Protein AF-A0A965CW74-F1 (afdb_monomer)

Radius of gyration: 29.32 Å; Cα contacts (8 Å, |Δi|>4): 273; chains: 1; bounding box: 70×77×81 Å

Solvent-accessible surface area (backbone atoms only — not comparable to full-atom values): 18902 Å² total; per-residue (Å²): 90,82,82,63,86,78,78,92,71,96,68,88,84,81,85,84,87,80,86,84,79,62,97,82,63,79,90,86,76,87,54,81,41,66,58,55,27,71,69,38,23,60,59,49,46,52,50,36,54,50,33,23,52,75,67,70,50,54,70,73,50,69,28,48,32,72,90,34,41,20,52,27,27,37,29,36,18,23,63,78,55,93,72,40,50,62,51,42,40,56,34,38,57,70,36,83,58,39,36,39,39,38,31,32,35,69,89,50,50,57,85,41,64,69,47,48,50,47,32,40,71,74,36,40,49,72,89,79,31,41,50,76,44,71,72,36,81,44,55,84,81,46,84,90,48,77,93,66,64,90,92,60,84,44,54,33,65,31,38,32,35,32,22,30,80,52,87,96,58,66,69,76,82,69,61,72,92,73,66,88,61,60,90,73,63,52,67,66,48,51,77,70,63,55,73,74,79,78,72,78,92,70,86,77,59,63,68,58,52,52,54,51,50,53,52,51,49,60,59,62,72,40,80,82,65,54,69,69,54,52,52,53,51,52,52,56,49,56,69,73,72,58,83,76,80,78,76,80,77,82,83,80,92,78,92,82,88,88,83,85,86,83,87,83,84,91,82,89,81,82,91,82,84,90,80,82,88,85,84,90,81,88,81,87,83,82,84,82,81,85,84,136

Secondary structure (DSSP, 8-state):
--SSPPPP--------------TT-------TTHHHHHHHHHHHHHHHHHHHHHTT--EEEEEE-TTTTTTSEEEEEE-PPTTHHHHHHHHHHTSTT--EEEEEETTS-TT-HHHHHHHHHHH--TTTTEEEEEEEE--TT-TTS--PPTTPPPEEEEEEEEESPPTT--GGGGPPP--TTTTT--HHHHHTT-PPPPPSS----HHHHHHHHHHHHHHHSS----HHHHHHHHHHHHHHH-PPPPP---------PPPPPPP--------------------PPPPPP---

Nearest PDB structures (foldseek):
  6h6v-assembly1_C  TM=9.244E-01  e=1.176E-18  Pelotomaculum thermopropionicum SI
  7p9q-assembly1_A  TM=8.512E-01  e=3.927E-14  Glutamicibacter nicotianae
  7p9q-assembly1_E  TM=8.065E-01  e=7.468E-14  Glutamicibacter nicotianae
  7pda-assembly1_A  TM=7.193E-01  e=3.666E-09  Mycolicibacterium fortuitum
  4zad-assembly1_A  TM=5.449E-01  e=3.800E-06  Candida dubliniensis

Sequence (292 aa):
FTRLMGGLHWNPQVRINAVTMRRDAVYYALHMPWENTWLAAPTRYNAIRRALKTAGVQVKDINVTLGGCAFWHAVISIKKQSGEGKNALLAALSVMDLKHVVVVDDDIDVWNAMDVEWAIATRVQGDRDVFVIPGARAKPLDPSLAVMPPGVVPTGAKVGIDATIGEGIPKERFERIAYAYADRAKIADYVGGKADPAPAAGGNDEKLIAAVAAKIVALIEKTPLYYQDVAAHCARRHQQVLPWPERRDVVGAGQHQPVGALAFDRRSAGRIGLRQIDAAQHHRRPGPAGPR

Mean predicted aligned error: 15.63 Å

Structure (mmCIF, N/CA/C/O backbone):
data_AF-A0A965CW74-F1
#
_entry.id   AF-A0A965CW74-F1
#
loop_
_atom_site.group_PDB
_atom_site.id
_atom_site.type_symbol
_atom_site.label_atom_id
_atom_site.label_alt_id
_atom_site.label_comp_id
_atom_site.label_asym_id
_atom_site.label_entity_id
_atom_site.label_seq_id
_atom_site.pdbx_PDB_ins_code
_atom_site.Cartn_x
_atom_site.Cartn_y
_atom_site.Cartn_z
_atom_site.occupancy
_atom_site.B_iso_or_equiv
_atom_site.auth_seq_id
_atom_site.auth_comp_id
_atom_site.auth_asym_id
_atom_site.auth_atom_id
_atom_site.pdbx_PDB_model_num
ATOM 1 N N . PHE A 1 1 ? 2.240 -7.074 -15.893 1.00 86.62 1 PHE A N 1
ATOM 2 C CA . PHE A 1 1 ? 1.700 -6.976 -14.518 1.00 86.62 1 PHE A CA 1
ATOM 3 C C . PHE A 1 1 ? 0.461 -6.084 -14.429 1.00 86.62 1 PHE A C 1
ATOM 5 O O . PHE A 1 1 ? -0.444 -6.429 -13.689 1.00 86.62 1 PHE A O 1
ATOM 12 N N . THR A 1 2 ? 0.355 -4.999 -15.207 1.00 88.69 2 THR A N 1
ATOM 13 C CA . THR A 1 2 ? -0.778 -4.044 -15.174 1.00 88.69 2 THR A CA 1
ATOM 14 C C . THR A 1 2 ? -2.126 -4.596 -15.650 1.00 88.69 2 THR A C 1
ATOM 16 O O . THR A 1 2 ? -3.095 -3.852 -15.715 1.00 88.69 2 THR A O 1
ATOM 19 N N . ARG A 1 3 ? -2.200 -5.890 -15.997 1.00 88.94 3 ARG A N 1
ATOM 20 C CA . ARG A 1 3 ? -3.360 -6.551 -16.628 1.00 88.94 3 ARG A CA 1
ATOM 21 C C . ARG A 1 3 ? -3.731 -5.984 -18.006 1.00 88.94 3 ARG A C 1
ATOM 23 O O . ARG A 1 3 ? -4.783 -6.312 -18.538 1.00 88.94 3 ARG A O 1
ATOM 30 N N . LEU A 1 4 ? -2.847 -5.175 -18.583 1.00 89.31 4 LEU A N 1
ATOM 31 C CA . LEU A 1 4 ? -2.970 -4.602 -19.916 1.00 89.31 4 LEU A CA 1
ATOM 32 C C . LEU A 1 4 ? -1.881 -5.170 -20.823 1.00 89.31 4 LEU A C 1
ATOM 34 O O . LEU A 1 4 ? -0.800 -5.547 -20.358 1.00 89.31 4 LEU A O 1
ATOM 38 N N . MET A 1 5 ? -2.171 -5.207 -22.119 1.00 89.31 5 MET A N 1
ATOM 39 C CA . MET A 1 5 ? -1.186 -5.569 -23.130 1.00 89.31 5 MET A CA 1
ATOM 40 C C . MET A 1 5 ? -0.201 -4.417 -23.324 1.00 89.31 5 MET A C 1
ATOM 42 O O . MET A 1 5 ? -0.602 -3.262 -23.451 1.00 89.31 5 MET A O 1
ATOM 46 N N . GLY A 1 6 ? 1.093 -4.739 -23.326 1.00 83.62 6 GLY A N 1
ATOM 47 C CA . GLY A 1 6 ? 2.135 -3.780 -23.684 1.00 83.62 6 GLY A CA 1
ATOM 48 C C . GLY A 1 6 ? 2.080 -3.442 -25.173 1.00 83.62 6 GLY A C 1
ATOM 49 O O . GLY A 1 6 ? 1.658 -4.265 -25.985 1.00 83.62 6 GLY A O 1
ATOM 50 N N . GLY A 1 7 ? 2.515 -2.232 -25.523 1.00 81.19 7 GLY A N 1
ATOM 51 C CA . GLY A 1 7 ? 2.688 -1.840 -26.918 1.00 81.19 7 GLY A CA 1
ATOM 52 C C . GLY A 1 7 ? 3.822 -2.611 -27.598 1.00 81.19 7 GLY A C 1
ATOM 53 O O . GLY A 1 7 ? 4.626 -3.286 -26.952 1.00 81.19 7 GLY A O 1
ATOM 54 N N . LEU A 1 8 ? 3.901 -2.495 -28.924 1.00 82.69 8 LEU A N 1
ATOM 55 C CA . LEU A 1 8 ? 5.050 -2.999 -29.667 1.00 82.69 8 LEU A CA 1
ATOM 56 C C . LEU A 1 8 ? 6.260 -2.098 -29.392 1.00 82.69 8 LEU A C 1
ATOM 58 O O . LEU A 1 8 ? 6.173 -0.875 -29.492 1.00 82.69 8 LEU A O 1
ATOM 62 N N . HIS A 1 9 ? 7.393 -2.711 -29.070 1.00 80.19 9 HIS A N 1
ATOM 63 C CA . HIS A 1 9 ? 8.644 -2.008 -28.815 1.00 80.19 9 HIS A CA 1
ATOM 64 C C . HIS A 1 9 ? 9.748 -2.549 -29.719 1.00 80.19 9 HIS A C 1
ATOM 66 O O . HIS A 1 9 ? 9.785 -3.744 -30.027 1.00 80.19 9 HIS A O 1
ATOM 72 N N . TRP A 1 10 ? 10.679 -1.674 -30.097 1.00 86.94 10 TRP A N 1
ATOM 73 C CA . TRP A 1 10 ? 11.958 -2.097 -30.652 1.00 86.94 10 TRP A CA 1
ATOM 74 C C . TRP A 1 10 ? 12.756 -2.787 -29.548 1.00 86.94 10 TRP A C 1
ATOM 76 O O . TRP A 1 10 ? 13.187 -2.144 -28.593 1.00 86.94 10 TRP A O 1
ATOM 86 N N . ASN A 1 11 ? 12.903 -4.104 -29.664 1.00 89.12 11 ASN A N 1
ATOM 87 C CA . ASN A 1 11 ? 13.646 -4.924 -28.715 1.00 89.12 11 ASN A CA 1
ATOM 88 C C . ASN A 1 11 ? 14.940 -5.437 -29.361 1.00 89.12 11 ASN A C 1
ATOM 90 O O . ASN A 1 11 ? 14.958 -5.687 -30.570 1.00 89.12 11 ASN A O 1
ATOM 94 N N . PRO A 1 12 ? 16.014 -5.635 -28.578 1.00 94.00 12 PRO A N 1
ATOM 95 C CA . PRO A 1 12 ? 17.213 -6.308 -29.059 1.00 94.00 12 PRO A CA 1
ATOM 96 C C . PRO A 1 12 ? 16.891 -7.706 -29.599 1.00 94.00 12 PRO A C 1
ATOM 98 O O . PRO A 1 12 ? 16.073 -8.430 -29.027 1.00 94.00 12 PRO A O 1
ATOM 101 N N . GLN A 1 13 ? 17.561 -8.103 -30.679 1.00 95.38 13 GLN A N 1
ATOM 102 C CA . GLN A 1 13 ? 17.475 -9.466 -31.198 1.00 95.38 13 GLN A CA 1
ATOM 103 C C . GLN A 1 13 ? 18.514 -10.345 -30.506 1.00 95.38 13 GLN A C 1
ATOM 105 O O . GLN A 1 13 ? 19.696 -10.004 -30.458 1.00 95.38 13 GLN A O 1
ATOM 110 N N . VAL A 1 14 ? 18.078 -11.491 -29.988 1.00 96.38 14 VAL A N 1
ATOM 111 C CA . VAL A 1 14 ? 18.963 -12.478 -29.364 1.00 96.38 14 VAL A CA 1
ATOM 112 C C . VAL A 1 14 ? 19.127 -13.657 -30.317 1.00 96.38 14 VAL A C 1
ATOM 114 O O . VAL A 1 14 ? 18.167 -14.376 -30.590 1.00 96.38 14 VAL A O 1
ATOM 117 N N . ARG A 1 15 ? 20.349 -13.867 -30.822 1.00 97.44 15 ARG A N 1
ATOM 118 C CA . ARG A 1 15 ? 20.701 -15.059 -31.605 1.00 97.44 15 ARG A CA 1
ATOM 119 C C . ARG A 1 15 ? 21.111 -16.186 -30.658 1.00 97.44 15 ARG A C 1
ATOM 121 O O . ARG A 1 15 ? 22.108 -16.070 -29.951 1.00 97.44 15 ARG A O 1
ATOM 128 N N . ILE A 1 16 ? 20.346 -17.274 -30.654 1.00 97.00 16 ILE A N 1
ATOM 129 C CA . ILE A 1 16 ? 20.623 -18.454 -29.827 1.00 97.00 16 ILE A CA 1
ATOM 130 C C . ILE A 1 16 ? 21.629 -19.345 -30.564 1.00 97.00 16 ILE A C 1
ATOM 132 O O . ILE A 1 16 ? 21.346 -19.804 -31.667 1.00 97.00 16 ILE A O 1
ATOM 136 N N . ASN A 1 17 ? 22.794 -19.590 -29.958 1.00 98.25 17 ASN A N 1
ATOM 137 C CA . ASN A 1 17 ? 23.842 -20.433 -30.553 1.00 98.25 17 ASN A CA 1
ATOM 138 C C . ASN A 1 17 ? 23.763 -21.898 -30.095 1.00 98.25 17 ASN A C 1
ATOM 140 O O . ASN A 1 17 ? 24.067 -22.796 -30.872 1.00 98.25 17 ASN A O 1
ATOM 144 N N . ALA A 1 18 ? 23.362 -22.145 -28.845 1.00 98.12 18 ALA A N 1
ATOM 145 C CA . ALA A 1 18 ? 23.202 -23.482 -28.278 1.00 98.12 18 ALA A CA 1
ATOM 146 C C . ALA A 1 18 ? 22.187 -23.458 -27.123 1.00 98.12 18 ALA A C 1
ATOM 148 O O . ALA A 1 18 ? 22.020 -22.431 -26.466 1.00 98.12 18 ALA A O 1
ATOM 149 N N . VAL A 1 19 ? 21.537 -24.596 -26.863 1.00 97.12 19 VAL A N 1
ATOM 150 C CA . VAL A 1 19 ? 20.645 -24.820 -25.713 1.00 97.12 19 VAL A CA 1
ATOM 151 C C . VAL A 1 19 ? 21.101 -26.095 -25.008 1.00 97.12 19 VAL A C 1
ATOM 153 O O . VAL A 1 19 ? 21.218 -27.139 -25.645 1.00 97.12 19 VAL A O 1
ATOM 156 N N . THR A 1 20 ? 21.363 -26.020 -23.704 1.00 97.69 20 THR A N 1
ATOM 157 C CA . THR A 1 20 ? 21.737 -27.174 -22.874 1.00 97.69 20 THR A CA 1
ATOM 158 C C . THR A 1 20 ? 20.655 -27.432 -21.830 1.00 97.69 20 THR A C 1
ATOM 160 O O . THR A 1 20 ? 20.051 -26.499 -21.302 1.00 97.69 20 THR A O 1
ATOM 163 N N . MET A 1 21 ? 20.367 -28.703 -21.548 1.00 98.00 21 MET A N 1
ATOM 164 C CA . MET A 1 21 ? 19.328 -29.091 -20.593 1.00 98.00 21 MET A CA 1
ATOM 165 C C . MET A 1 21 ? 19.642 -30.439 -19.936 1.00 98.00 21 MET A C 1
ATOM 167 O O . MET A 1 21 ? 20.422 -31.235 -20.461 1.00 98.00 21 MET A O 1
ATOM 171 N N . ARG A 1 22 ? 19.018 -30.698 -18.782 1.00 98.06 22 ARG A N 1
ATOM 172 C CA . ARG A 1 22 ? 19.003 -32.030 -18.159 1.00 98.06 22 ARG A CA 1
ATOM 173 C C . ARG A 1 22 ? 18.217 -33.022 -19.025 1.00 98.06 22 ARG A C 1
ATOM 175 O O . ARG A 1 22 ? 17.370 -32.611 -19.811 1.00 98.06 22 ARG A O 1
ATOM 182 N N . ARG A 1 23 ? 18.448 -34.329 -18.838 1.00 96.75 23 ARG A N 1
ATOM 183 C CA . ARG A 1 23 ? 17.673 -35.383 -19.529 1.00 96.75 23 ARG A CA 1
ATOM 184 C C . ARG A 1 23 ? 16.177 -35.336 -19.182 1.00 96.75 23 ARG A C 1
ATOM 186 O O . ARG A 1 23 ? 15.354 -35.640 -20.031 1.00 96.75 23 ARG A O 1
ATOM 193 N N . ASP A 1 24 ? 15.850 -34.936 -17.956 1.00 96.88 24 ASP A N 1
ATOM 194 C CA . ASP A 1 24 ? 14.507 -34.834 -17.373 1.00 96.88 24 ASP A CA 1
ATOM 195 C C . ASP A 1 24 ? 14.093 -33.368 -17.134 1.00 96.88 24 ASP A C 1
ATOM 197 O O . ASP A 1 24 ? 13.574 -33.011 -16.077 1.00 96.88 24 ASP A O 1
ATOM 201 N N . ALA A 1 25 ? 14.400 -32.477 -18.081 1.00 97.06 25 ALA A N 1
ATOM 202 C CA . ALA A 1 25 ? 14.198 -31.044 -17.892 1.00 97.06 25 ALA A CA 1
ATOM 203 C C . ALA A 1 25 ? 12.716 -30.658 -17.723 1.00 97.06 25 ALA A C 1
ATOM 205 O O . ALA A 1 25 ? 11.857 -31.057 -18.507 1.00 97.06 25 ALA A O 1
ATOM 206 N N . VAL A 1 26 ? 12.443 -29.800 -16.735 1.00 97.19 26 VAL A N 1
ATOM 207 C CA . VAL A 1 26 ? 11.140 -29.151 -16.532 1.00 97.19 26 VAL A CA 1
ATOM 208 C C . VAL A 1 26 ? 11.216 -27.726 -17.065 1.00 97.19 26 VAL A C 1
ATOM 210 O O . VAL A 1 26 ? 12.069 -26.942 -16.647 1.00 97.19 26 VAL A O 1
ATOM 213 N N . TYR A 1 27 ? 10.317 -27.382 -17.984 1.00 95.62 27 TYR A N 1
ATOM 214 C CA . TYR A 1 27 ? 10.195 -26.021 -18.491 1.00 95.62 27 TYR A CA 1
ATOM 215 C C . TYR A 1 27 ? 9.320 -25.189 -17.552 1.00 95.62 27 TYR A C 1
ATOM 217 O O . TYR A 1 27 ? 8.125 -25.445 -17.411 1.00 95.62 27 TYR A O 1
ATOM 225 N N . TYR A 1 28 ? 9.922 -24.188 -16.917 1.00 93.50 28 TYR A N 1
ATOM 226 C CA . TYR A 1 28 ? 9.210 -23.208 -16.107 1.00 93.50 28 TYR A CA 1
ATOM 227 C C . TYR A 1 28 ? 8.960 -21.944 -16.930 1.00 93.50 28 TYR A C 1
ATOM 229 O O . TYR A 1 28 ? 9.897 -21.309 -17.416 1.00 93.50 28 TYR A O 1
ATOM 237 N N . ALA A 1 29 ? 7.691 -21.568 -17.051 1.00 91.19 29 ALA A N 1
ATOM 238 C CA . ALA A 1 29 ? 7.277 -20.290 -17.603 1.00 91.19 29 ALA A CA 1
ATOM 239 C C . ALA A 1 29 ? 6.394 -19.579 -16.588 1.00 91.19 29 ALA A C 1
ATOM 241 O O . ALA A 1 29 ? 5.372 -20.112 -16.161 1.00 91.19 29 ALA A O 1
ATOM 242 N N . LEU A 1 30 ? 6.792 -18.360 -16.238 1.00 90.75 30 LEU A N 1
ATOM 243 C CA . LEU A 1 30 ? 6.047 -17.537 -15.304 1.00 90.75 30 LEU A CA 1
ATOM 244 C C . LEU A 1 30 ? 4.737 -17.059 -15.945 1.00 90.75 30 LEU A C 1
ATOM 246 O O . LEU A 1 30 ? 4.755 -16.437 -17.014 1.00 90.75 30 LEU A O 1
ATOM 250 N N . HIS A 1 31 ? 3.605 -17.289 -15.278 1.00 87.69 31 HIS A N 1
ATOM 251 C CA . HIS A 1 31 ? 2.304 -16.864 -15.785 1.00 87.69 31 HIS A CA 1
ATOM 252 C C . HIS A 1 31 ? 1.964 -15.427 -15.365 1.00 87.69 31 HIS A C 1
ATOM 254 O O . HIS A 1 31 ? 1.767 -15.091 -14.192 1.00 87.69 31 HIS A O 1
ATOM 260 N N . MET A 1 32 ? 1.861 -14.549 -16.362 1.00 86.06 32 MET A N 1
ATOM 261 C CA . MET A 1 32 ? 1.405 -13.174 -16.174 1.00 86.06 32 MET A CA 1
ATOM 262 C C . MET A 1 32 ? -0.125 -13.118 -16.054 1.00 86.06 32 MET A C 1
ATOM 264 O O . MET A 1 32 ? -0.811 -13.871 -16.735 1.00 86.06 32 MET A O 1
ATOM 268 N N . PRO A 1 33 ? -0.691 -12.174 -15.281 1.00 78.81 33 PRO A N 1
ATOM 269 C CA . PRO A 1 33 ? -0.009 -11.125 -14.517 1.00 78.81 33 PRO A CA 1
ATOM 270 C C . PRO A 1 33 ? 0.339 -11.499 -13.065 1.00 78.81 33 PRO A C 1
ATOM 272 O O . PRO A 1 33 ? 1.093 -10.755 -12.445 1.00 78.81 33 PRO A O 1
ATOM 275 N N . TRP A 1 34 ? -0.213 -12.592 -12.530 1.00 78.94 34 TRP A N 1
ATOM 276 C CA . TRP A 1 34 ? -0.313 -12.840 -11.084 1.00 78.94 34 TRP A CA 1
ATOM 277 C C . TRP A 1 34 ? 0.970 -13.359 -10.439 1.00 78.94 34 TRP A C 1
ATOM 279 O O . TRP A 1 34 ? 1.321 -12.936 -9.343 1.00 78.94 34 TRP A O 1
ATOM 289 N N . GLU A 1 35 ? 1.699 -14.252 -11.108 1.00 87.44 35 GLU A N 1
ATOM 290 C CA . GLU A 1 35 ? 2.893 -14.861 -10.515 1.00 87.44 35 GLU A CA 1
ATOM 291 C C . GLU A 1 35 ? 4.028 -13.837 -10.345 1.00 87.44 35 GLU A C 1
ATOM 293 O O . GLU A 1 35 ? 4.759 -13.840 -9.357 1.00 87.44 35 GLU A O 1
ATOM 298 N N . ASN A 1 36 ? 4.102 -12.861 -11.256 1.00 87.12 36 ASN A N 1
ATOM 299 C CA . ASN A 1 36 ? 5.050 -11.751 -11.176 1.00 87.12 36 ASN A CA 1
ATOM 300 C C . ASN A 1 36 ? 4.852 -10.886 -9.922 1.00 87.12 36 ASN A C 1
ATOM 302 O O . ASN A 1 36 ? 5.822 -10.350 -9.386 1.00 87.12 36 ASN A O 1
ATOM 306 N N . THR A 1 37 ? 3.611 -10.751 -9.456 1.00 84.12 37 THR A N 1
ATOM 307 C CA . THR A 1 37 ? 3.250 -9.926 -8.301 1.00 84.12 37 THR A CA 1
ATOM 308 C C . THR A 1 37 ? 3.971 -10.397 -7.034 1.00 84.12 37 THR A C 1
ATOM 310 O O . THR A 1 37 ? 4.493 -9.571 -6.285 1.00 84.12 37 THR A O 1
ATOM 313 N N . TRP A 1 38 ? 4.108 -11.715 -6.855 1.00 82.69 38 TRP A N 1
ATOM 314 C CA . TRP A 1 38 ? 4.801 -12.325 -5.715 1.00 82.69 38 TRP A CA 1
ATOM 315 C C . TRP A 1 38 ? 6.314 -12.099 -5.726 1.00 82.69 38 TRP A C 1
ATOM 317 O O . TRP A 1 38 ? 6.927 -11.991 -4.669 1.00 82.69 38 TRP A O 1
ATOM 327 N N . LEU A 1 39 ? 6.917 -11.961 -6.909 1.00 87.69 39 LEU A N 1
ATOM 328 C CA . LEU A 1 39 ? 8.335 -11.616 -7.047 1.00 87.69 39 LEU A CA 1
ATOM 329 C C . LEU A 1 39 ? 8.579 -10.110 -6.867 1.00 87.69 39 LEU A C 1
ATOM 331 O O . LEU A 1 39 ? 9.637 -9.688 -6.400 1.00 87.69 39 LEU A O 1
ATOM 335 N N . ALA A 1 40 ? 7.597 -9.284 -7.231 1.00 87.62 40 ALA A N 1
ATOM 336 C CA . ALA A 1 40 ? 7.704 -7.833 -7.184 1.00 87.62 40 ALA A CA 1
ATOM 337 C C . ALA A 1 40 ? 7.468 -7.248 -5.782 1.00 87.62 40 ALA A C 1
ATOM 339 O O . ALA A 1 40 ? 8.197 -6.334 -5.384 1.00 87.62 40 ALA A O 1
ATOM 340 N N . ALA A 1 41 ? 6.486 -7.757 -5.028 1.00 90.81 41 ALA A N 1
ATOM 341 C CA . ALA A 1 41 ? 6.094 -7.193 -3.733 1.00 90.81 41 ALA A CA 1
ATOM 342 C C . ALA A 1 41 ? 7.244 -7.140 -2.701 1.00 90.81 41 ALA A C 1
ATOM 344 O O . ALA A 1 41 ? 7.470 -6.061 -2.144 1.00 90.81 41 ALA A O 1
ATOM 345 N N . PRO A 1 42 ? 8.045 -8.209 -2.483 1.00 92.88 42 PRO A N 1
ATOM 346 C CA . PRO A 1 42 ? 9.086 -8.212 -1.449 1.00 92.88 42 PRO A CA 1
ATOM 347 C C . PRO A 1 42 ? 10.197 -7.186 -1.701 1.00 92.88 42 PRO A C 1
ATOM 349 O O . PRO A 1 42 ? 10.730 -6.585 -0.767 1.00 92.88 42 PRO A O 1
ATOM 352 N N . THR A 1 43 ? 10.536 -6.943 -2.972 1.00 92.81 43 THR A N 1
ATOM 353 C CA . THR A 1 43 ? 11.557 -5.944 -3.331 1.00 92.81 43 THR A CA 1
ATOM 354 C C . THR A 1 43 ? 11.119 -4.529 -2.948 1.00 92.81 43 THR A C 1
ATOM 356 O O . THR A 1 43 ? 11.904 -3.771 -2.377 1.00 92.81 43 THR A O 1
ATOM 359 N N . ARG A 1 44 ? 9.843 -4.193 -3.176 1.00 93.62 44 ARG A N 1
ATOM 360 C CA . ARG A 1 44 ? 9.261 -2.898 -2.797 1.00 93.62 44 ARG A CA 1
ATOM 361 C C . ARG A 1 44 ? 9.044 -2.782 -1.305 1.00 93.62 44 ARG A C 1
ATOM 363 O O . ARG A 1 44 ? 9.403 -1.754 -0.745 1.00 93.62 44 ARG A O 1
ATOM 370 N N . TYR A 1 45 ? 8.543 -3.837 -0.668 1.00 95.31 45 TYR A N 1
ATOM 371 C CA . TYR A 1 45 ? 8.425 -3.911 0.784 1.00 95.31 45 TYR A CA 1
ATOM 372 C C . TYR A 1 45 ? 9.748 -3.520 1.455 1.00 95.31 45 TYR A C 1
ATOM 374 O O . TYR A 1 45 ? 9.792 -2.610 2.280 1.00 95.31 45 TYR A O 1
ATOM 382 N N . ASN A 1 46 ? 10.855 -4.138 1.031 1.00 95.62 46 ASN A N 1
ATOM 383 C CA . ASN A 1 46 ? 12.175 -3.850 1.587 1.00 95.62 46 ASN A CA 1
ATOM 384 C C . ASN A 1 46 ? 12.659 -2.426 1.285 1.00 95.62 46 ASN A C 1
ATOM 386 O O . ASN A 1 46 ? 13.242 -1.784 2.160 1.00 95.62 46 ASN A O 1
ATOM 390 N N . ALA A 1 47 ? 12.409 -1.910 0.079 1.00 96.44 47 ALA A N 1
ATOM 391 C CA . ALA A 1 47 ? 12.779 -0.543 -0.278 1.00 96.44 47 ALA A CA 1
ATOM 392 C C . ALA A 1 47 ? 12.017 0.501 0.560 1.00 96.44 47 ALA A C 1
ATOM 394 O O . ALA A 1 47 ? 12.635 1.416 1.104 1.00 96.44 47 ALA A O 1
ATOM 395 N N . ILE A 1 48 ? 10.703 0.322 0.728 1.00 97.12 48 ILE A N 1
ATOM 396 C CA . ILE A 1 48 ? 9.847 1.171 1.571 1.00 97.12 48 ILE A CA 1
ATOM 397 C C . ILE A 1 48 ? 10.307 1.091 3.024 1.00 97.12 48 ILE A C 1
ATOM 399 O O . ILE A 1 48 ? 10.558 2.116 3.651 1.00 97.12 48 ILE A O 1
ATOM 403 N N . ARG A 1 49 ? 10.507 -0.123 3.549 1.00 97.00 49 ARG A N 1
ATOM 404 C CA . ARG A 1 49 ? 10.968 -0.335 4.925 1.00 97.00 49 ARG A CA 1
ATOM 405 C C . ARG A 1 49 ? 12.304 0.354 5.195 1.00 97.00 49 ARG A C 1
ATOM 407 O O . ARG A 1 49 ? 12.489 0.930 6.264 1.00 97.00 49 ARG A O 1
ATOM 414 N N . 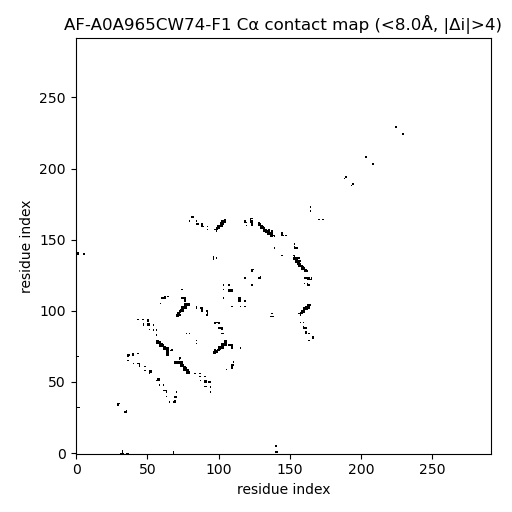ARG A 1 50 ? 13.232 0.322 4.234 1.00 97.12 50 ARG A N 1
ATOM 415 C CA . ARG A 1 50 ? 14.514 1.028 4.339 1.00 97.12 50 ARG A CA 1
ATOM 416 C C . ARG A 1 50 ? 14.322 2.545 4.353 1.00 97.12 50 ARG A C 1
ATOM 418 O O . ARG A 1 50 ? 14.924 3.197 5.199 1.00 97.12 50 ARG A O 1
ATOM 425 N N . ALA A 1 51 ? 13.484 3.085 3.469 1.00 97.31 51 ALA A N 1
ATOM 426 C CA . ALA A 1 51 ? 13.195 4.519 3.423 1.00 97.31 51 ALA A CA 1
ATOM 427 C C . ALA A 1 51 ? 12.564 5.018 4.735 1.00 97.31 51 ALA A C 1
ATOM 429 O O . ALA A 1 51 ? 13.011 6.016 5.294 1.00 97.31 51 ALA A O 1
ATOM 430 N N . LEU A 1 52 ? 11.594 4.276 5.277 1.00 97.06 52 LEU A N 1
ATOM 431 C CA . LEU A 1 52 ? 10.945 4.593 6.552 1.00 97.06 52 LEU A CA 1
ATOM 432 C C . LEU A 1 52 ? 11.917 4.515 7.732 1.00 97.06 52 LEU A C 1
ATOM 434 O O . LEU A 1 52 ? 11.915 5.397 8.586 1.00 97.06 52 LEU A O 1
ATOM 438 N N . LYS A 1 53 ? 12.807 3.513 7.742 1.00 96.50 53 LYS A N 1
ATOM 439 C CA . LYS A 1 53 ? 13.873 3.414 8.747 1.00 96.50 53 LYS A CA 1
ATOM 440 C C . LYS A 1 53 ? 14.801 4.631 8.707 1.00 96.50 53 LYS A C 1
ATOM 442 O O . LYS A 1 53 ? 15.184 5.128 9.759 1.00 96.50 53 LYS A O 1
ATOM 447 N N . THR A 1 54 ? 15.163 5.115 7.517 1.00 96.62 54 THR A N 1
ATOM 448 C CA . THR A 1 54 ? 15.971 6.337 7.364 1.00 96.62 54 THR A CA 1
ATOM 449 C C . THR A 1 54 ? 15.232 7.580 7.859 1.00 96.62 54 THR A C 1
ATOM 451 O O . THR A 1 54 ? 15.863 8.459 8.433 1.00 96.62 54 THR A O 1
ATOM 454 N N . ALA A 1 55 ? 13.910 7.634 7.696 1.00 95.06 55 ALA A N 1
ATOM 455 C CA . ALA A 1 55 ? 13.070 8.710 8.218 1.00 95.06 55 ALA A CA 1
ATOM 456 C C . ALA A 1 55 ? 12.802 8.623 9.736 1.00 95.06 55 ALA A C 1
ATOM 458 O O . ALA A 1 55 ? 12.100 9.475 10.269 1.00 95.06 55 ALA A O 1
ATOM 459 N N . GLY A 1 56 ? 13.332 7.607 10.430 1.00 95.31 56 GLY A N 1
ATOM 460 C CA . GLY A 1 56 ? 13.147 7.419 11.872 1.00 95.31 56 GLY A CA 1
ATOM 461 C C . GLY A 1 56 ? 11.781 6.861 12.285 1.00 95.31 56 GLY A C 1
ATOM 462 O O . GLY A 1 56 ? 11.516 6.770 13.476 1.00 95.31 56 GLY A O 1
ATOM 463 N N . VAL A 1 57 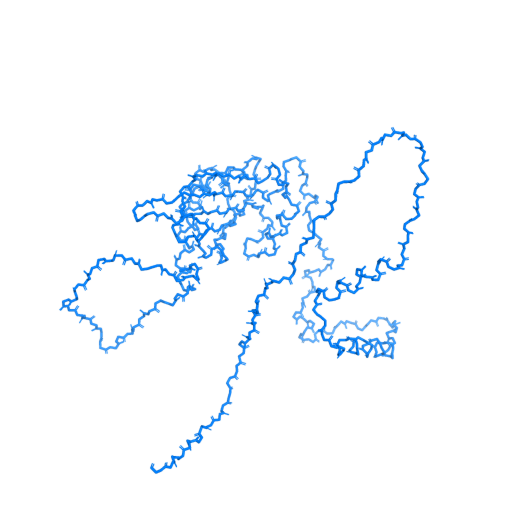? 10.938 6.448 11.334 1.00 96.88 57 VAL A N 1
ATOM 464 C CA . VAL A 1 57 ? 9.558 6.019 11.607 1.00 96.88 57 VAL A CA 1
ATOM 465 C C . VAL A 1 57 ? 9.507 4.556 12.045 1.00 96.88 57 VAL A C 1
ATOM 467 O O . VAL A 1 57 ? 10.060 3.668 11.382 1.00 96.88 57 VAL A O 1
ATOM 470 N N . GLN A 1 58 ? 8.785 4.273 13.133 1.00 96.56 58 GLN A N 1
ATOM 471 C CA . GLN A 1 58 ? 8.576 2.907 13.608 1.00 96.56 58 GLN A CA 1
ATOM 472 C C . GLN A 1 58 ? 7.443 2.209 12.840 1.00 96.56 58 GLN A C 1
ATOM 474 O O . GLN A 1 58 ? 6.257 2.406 13.092 1.00 96.56 58 GLN A O 1
ATOM 479 N N . VAL A 1 59 ? 7.823 1.324 11.920 1.00 97.12 59 VAL A N 1
ATOM 480 C CA . VAL A 1 59 ? 6.887 0.561 11.081 1.00 97.12 59 VAL A CA 1
ATOM 481 C C . VAL A 1 59 ? 6.441 -0.724 11.778 1.00 97.12 59 VAL A C 1
ATOM 483 O O . VAL A 1 59 ? 7.286 -1.488 12.252 1.00 97.12 59 VAL A O 1
ATOM 486 N N . LYS A 1 60 ? 5.129 -0.989 11.791 1.00 97.31 60 LYS A N 1
ATOM 487 C CA . LYS A 1 60 ? 4.548 -2.280 12.189 1.00 97.31 60 LYS A CA 1
ATOM 488 C C . LYS A 1 60 ? 4.530 -3.252 11.010 1.00 97.31 60 LYS A C 1
ATOM 490 O O . LYS A 1 60 ? 5.076 -4.343 11.132 1.00 97.31 60 LYS A O 1
ATOM 495 N N . ASP A 1 61 ? 3.924 -2.851 9.893 1.00 97.44 61 ASP A N 1
ATOM 496 C CA . ASP A 1 61 ? 3.801 -3.687 8.693 1.00 97.44 61 ASP A CA 1
ATOM 497 C C . ASP A 1 61 ? 3.596 -2.841 7.421 1.00 97.44 61 ASP A C 1
ATOM 499 O O . ASP A 1 61 ? 3.228 -1.666 7.495 1.00 97.44 61 ASP A O 1
ATOM 503 N N . ILE A 1 62 ? 3.856 -3.423 6.248 1.00 97.69 62 ILE A N 1
ATOM 504 C CA . ILE A 1 62 ? 3.687 -2.791 4.933 1.00 97.69 62 ILE A CA 1
ATOM 505 C C . ILE A 1 62 ? 3.020 -3.786 3.980 1.00 97.69 62 ILE A C 1
ATOM 507 O O . ILE A 1 62 ? 3.544 -4.867 3.725 1.00 97.69 62 ILE A O 1
ATOM 511 N N . ASN A 1 63 ? 1.929 -3.377 3.342 1.00 96.75 63 ASN A N 1
ATOM 512 C CA . ASN A 1 63 ? 1.322 -4.117 2.243 1.00 96.75 63 ASN A CA 1
ATOM 513 C C . ASN A 1 63 ? 1.540 -3.376 0.920 1.00 96.75 63 ASN A C 1
ATOM 515 O O . ASN A 1 63 ? 1.039 -2.269 0.725 1.00 96.75 63 ASN A O 1
ATOM 519 N N . VAL A 1 64 ? 2.251 -4.000 -0.022 1.00 95.81 64 VAL A N 1
ATOM 520 C CA . VAL A 1 64 ? 2.296 -3.538 -1.417 1.00 95.81 64 VAL A CA 1
ATOM 521 C C . VAL A 1 64 ? 1.139 -4.199 -2.161 1.00 95.81 64 VAL A C 1
ATOM 523 O O . VAL A 1 64 ? 1.207 -5.373 -2.525 1.00 95.81 64 VAL A O 1
ATOM 526 N N . THR A 1 65 ? 0.055 -3.453 -2.362 1.00 94.62 65 THR A N 1
ATOM 527 C CA . THR A 1 65 ? -1.252 -4.069 -2.613 1.00 94.62 65 THR A CA 1
ATOM 528 C C . THR A 1 65 ? -1.340 -4.744 -3.982 1.00 94.62 65 THR A C 1
ATOM 530 O O . THR A 1 65 ? -0.862 -4.234 -5.002 1.00 94.62 65 THR A O 1
ATOM 533 N N . LEU A 1 66 ? -2.038 -5.883 -4.031 1.00 91.31 66 LEU A N 1
ATOM 534 C CA . LEU A 1 66 ? -2.298 -6.619 -5.275 1.00 91.31 66 LEU A CA 1
ATOM 535 C C . LEU A 1 66 ? -3.154 -5.806 -6.263 1.00 91.31 66 LEU A C 1
ATOM 537 O O . LEU A 1 66 ? -2.991 -5.940 -7.477 1.00 91.31 66 LEU A O 1
ATOM 541 N N . GLY A 1 67 ? -4.034 -4.934 -5.755 1.00 90.94 67 GLY A N 1
ATOM 542 C CA . GLY A 1 67 ? -4.813 -3.990 -6.565 1.00 90.94 67 GLY A CA 1
ATOM 543 C C . GLY A 1 67 ? -3.924 -2.980 -7.296 1.00 90.94 67 GLY A C 1
ATOM 544 O O . GLY A 1 67 ? -4.101 -2.755 -8.489 1.00 90.94 67 GLY A O 1
ATOM 545 N N . GLY A 1 68 ? -2.881 -2.471 -6.629 1.00 91.88 68 GLY A N 1
ATOM 546 C CA . GLY A 1 68 ? -1.810 -1.671 -7.239 1.00 91.88 68 GLY A CA 1
ATOM 547 C C . GLY A 1 68 ? -0.780 -2.500 -8.014 1.00 91.88 68 GLY A C 1
ATOM 548 O O . GLY A 1 68 ? 0.352 -2.051 -8.208 1.00 91.88 68 GLY A O 1
ATOM 549 N N . CYS A 1 69 ? -1.141 -3.723 -8.411 1.00 92.00 69 CYS A N 1
ATOM 550 C CA . CYS A 1 69 ? -0.312 -4.709 -9.101 1.00 92.00 69 CYS A CA 1
ATOM 551 C C . CYS A 1 69 ? 0.951 -5.166 -8.345 1.00 92.00 69 CYS A C 1
ATOM 553 O O . CYS A 1 69 ? 1.819 -5.767 -8.967 1.00 92.00 69 CYS A O 1
ATOM 555 N N . ALA A 1 70 ? 1.068 -4.892 -7.041 1.00 91.88 70 ALA A N 1
ATOM 556 C CA . ALA A 1 70 ? 2.307 -4.918 -6.252 1.00 91.88 70 ALA A CA 1
ATOM 557 C C . ALA A 1 70 ? 3.425 -3.995 -6.775 1.00 91.88 70 ALA A C 1
ATOM 559 O O . ALA A 1 70 ? 4.615 -4.278 -6.611 1.00 91.88 70 ALA A O 1
ATOM 560 N N . PHE A 1 71 ? 3.045 -2.889 -7.421 1.00 92.00 71 PHE A N 1
ATOM 561 C CA . PHE A 1 71 ? 3.977 -1.871 -7.907 1.00 92.00 71 PHE A CA 1
ATOM 562 C C . PHE A 1 71 ? 3.629 -0.472 -7.419 1.00 92.00 71 PHE A C 1
ATOM 564 O O . PHE A 1 71 ? 4.513 0.245 -6.963 1.00 92.00 71 PHE A O 1
ATOM 571 N N . TRP A 1 72 ? 2.367 -0.076 -7.564 1.00 93.81 72 TRP A N 1
ATOM 572 C CA . TRP A 1 72 ? 1.978 1.331 -7.536 1.00 93.81 72 TRP A CA 1
ATOM 573 C C . TRP A 1 72 ? 1.397 1.783 -6.206 1.00 93.81 72 TRP A C 1
ATOM 575 O O . TRP A 1 72 ? 1.509 2.964 -5.884 1.00 93.81 72 TRP A O 1
ATOM 585 N N . HIS A 1 73 ? 0.752 0.887 -5.460 1.00 96.94 73 HIS A N 1
ATOM 586 C CA . HIS A 1 73 ? 0.080 1.231 -4.210 1.00 96.94 73 HIS A CA 1
ATOM 587 C C . HIS A 1 73 ? 0.744 0.530 -3.028 1.00 96.94 73 HIS A C 1
ATOM 589 O O . HIS A 1 73 ? 1.034 -0.667 -3.101 1.00 96.94 73 HIS A O 1
ATOM 595 N N . ALA A 1 74 ? 0.927 1.262 -1.933 1.00 97.69 74 ALA A N 1
ATOM 596 C CA . ALA A 1 74 ? 1.358 0.701 -0.661 1.00 97.69 74 ALA A CA 1
ATOM 597 C C . ALA A 1 74 ? 0.489 1.215 0.489 1.00 97.69 74 ALA A C 1
ATOM 599 O O . ALA A 1 74 ? 0.078 2.374 0.495 1.00 97.69 74 ALA A O 1
ATOM 600 N N . VAL A 1 75 ? 0.243 0.345 1.461 1.00 98.50 75 VAL A N 1
ATOM 601 C CA . VAL A 1 75 ? -0.361 0.682 2.749 1.00 98.50 75 VAL A CA 1
ATOM 602 C C . VAL A 1 75 ? 0.673 0.399 3.826 1.00 98.50 75 VAL A C 1
ATOM 604 O O . VAL A 1 75 ? 1.292 -0.664 3.817 1.00 98.50 75 VAL A O 1
ATOM 607 N N . ILE A 1 76 ? 0.900 1.351 4.721 1.00 98.44 76 ILE A N 1
ATOM 608 C CA . ILE A 1 76 ? 1.959 1.289 5.727 1.00 98.44 76 ILE A CA 1
ATOM 609 C C . ILE A 1 76 ? 1.324 1.505 7.093 1.00 98.44 76 ILE A C 1
ATOM 611 O O . ILE A 1 76 ? 0.734 2.553 7.329 1.00 98.44 76 ILE A O 1
ATOM 615 N N . SER A 1 77 ? 1.479 0.539 7.992 1.00 98.38 77 SER A N 1
ATOM 616 C CA . SER A 1 77 ? 1.062 0.672 9.385 1.00 98.38 77 SER A CA 1
ATOM 617 C C . SER A 1 77 ? 2.243 1.105 10.245 1.00 98.38 77 SER A C 1
ATOM 619 O O . SER A 1 77 ? 3.316 0.489 10.200 1.00 98.38 77 SER A O 1
ATOM 621 N N . ILE A 1 78 ? 2.056 2.171 11.023 1.00 98.06 78 ILE A N 1
ATOM 622 C CA . ILE A 1 78 ? 3.095 2.765 11.869 1.00 98.06 78 ILE A CA 1
ATOM 623 C C . ILE A 1 78 ? 2.656 2.846 13.329 1.00 98.06 78 ILE A C 1
ATOM 625 O O . ILE A 1 78 ? 1.483 3.034 13.642 1.00 98.06 78 ILE A O 1
ATOM 629 N N . LYS A 1 79 ? 3.629 2.757 14.236 1.00 96.00 79 LYS A N 1
ATOM 630 C CA . LYS A 1 79 ? 3.454 3.133 15.641 1.00 96.00 79 LYS A CA 1
ATOM 631 C C . LYS A 1 79 ? 3.701 4.629 15.766 1.00 96.00 79 LYS A C 1
ATOM 633 O O . LYS A 1 79 ? 4.821 5.054 16.027 1.00 96.00 79 LYS A O 1
ATOM 638 N N . LYS A 1 80 ? 2.649 5.397 15.495 1.00 92.50 80 LYS A N 1
ATOM 639 C CA . LYS A 1 80 ? 2.721 6.835 15.246 1.00 92.50 80 LYS A CA 1
ATOM 640 C C . LYS A 1 80 ? 3.253 7.637 16.440 1.00 92.50 80 LYS A C 1
ATOM 642 O O . LYS A 1 80 ? 2.695 7.571 17.534 1.00 92.50 80 LYS A O 1
ATOM 647 N N . GLN A 1 81 ? 4.248 8.480 16.178 1.00 92.62 81 GLN A N 1
ATOM 648 C CA . GLN A 1 81 ? 4.525 9.717 16.915 1.00 92.62 81 GLN A CA 1
ATOM 649 C C . GLN A 1 81 ? 4.036 10.941 16.123 1.00 92.62 81 GLN A C 1
ATOM 651 O O . GLN A 1 81 ? 3.753 10.858 14.926 1.00 92.62 81 GLN A O 1
ATOM 656 N N . SER A 1 82 ? 3.916 12.091 16.790 1.00 92.12 82 SER A N 1
ATOM 657 C CA . SER A 1 82 ? 3.338 13.296 16.180 1.00 92.12 82 SER A CA 1
ATOM 658 C C . SER A 1 82 ? 4.070 13.708 14.897 1.00 92.12 82 SER A C 1
ATOM 660 O O . SER A 1 82 ? 5.296 13.818 14.871 1.00 92.12 82 SER A O 1
ATOM 662 N N . GLY A 1 83 ? 3.310 13.903 13.816 1.00 91.69 83 GLY A N 1
ATOM 663 C CA . GLY A 1 8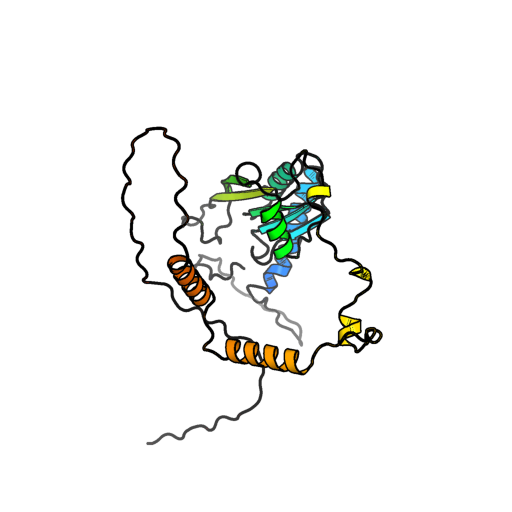3 ? 3.837 14.292 12.502 1.00 91.69 83 GLY A CA 1
ATOM 664 C C . GLY A 1 83 ? 4.495 13.166 11.690 1.00 91.69 83 GLY A C 1
ATOM 665 O O . GLY A 1 83 ? 4.839 13.373 10.522 1.00 91.69 83 GLY A O 1
ATOM 666 N N . GLU A 1 84 ? 4.632 11.955 12.241 1.00 95.62 84 GLU A N 1
ATOM 667 C CA . GLU A 1 84 ? 5.259 10.839 11.524 1.00 95.62 84 GLU A CA 1
ATOM 668 C C . GLU A 1 84 ? 4.444 10.344 10.330 1.00 95.62 84 GLU A C 1
ATOM 670 O O . GLU A 1 84 ? 5.041 9.835 9.383 1.00 95.62 84 GLU A O 1
ATOM 675 N N . GLY A 1 85 ? 3.119 10.533 10.315 1.00 95.88 85 GLY A N 1
ATOM 676 C CA . GLY A 1 85 ? 2.272 10.162 9.174 1.00 95.88 85 GLY A CA 1
ATOM 677 C C . GLY A 1 85 ? 2.741 10.820 7.871 1.00 95.88 85 GLY A C 1
ATOM 678 O O . GLY A 1 85 ? 2.994 10.145 6.867 1.00 95.88 85 GLY A O 1
ATOM 679 N N . LYS A 1 86 ? 3.008 12.131 7.905 1.00 95.62 86 LYS A N 1
ATOM 680 C CA . LYS A 1 86 ? 3.532 12.887 6.755 1.00 95.62 86 LYS A CA 1
ATOM 681 C C . LYS A 1 86 ? 4.972 12.510 6.405 1.00 95.62 86 LYS A C 1
ATOM 683 O O . LYS A 1 86 ? 5.273 12.323 5.224 1.00 95.62 86 LYS A O 1
ATOM 688 N N . ASN A 1 87 ? 5.847 12.337 7.399 1.00 96.50 87 ASN A N 1
ATOM 689 C CA . ASN A 1 87 ? 7.230 11.903 7.162 1.00 96.50 87 ASN A CA 1
ATOM 690 C C . ASN A 1 87 ? 7.281 10.514 6.511 1.00 96.50 87 ASN A C 1
ATOM 692 O O . ASN A 1 87 ? 8.038 10.297 5.562 1.00 96.50 87 ASN A O 1
ATOM 696 N N . ALA A 1 88 ? 6.431 9.594 6.970 1.00 97.56 88 ALA A N 1
ATOM 697 C CA . ALA A 1 88 ? 6.289 8.263 6.403 1.00 97.56 88 ALA A CA 1
ATOM 698 C C . ALA A 1 88 ? 5.821 8.319 4.945 1.00 97.56 88 ALA A C 1
ATOM 700 O O . ALA A 1 88 ? 6.399 7.641 4.093 1.00 97.56 88 ALA A O 1
ATOM 701 N N . LEU A 1 89 ? 4.830 9.162 4.632 1.00 97.81 89 LEU A N 1
ATOM 702 C CA . LEU A 1 89 ? 4.343 9.348 3.264 1.00 97.81 89 LEU A CA 1
ATOM 703 C C . LEU A 1 89 ? 5.429 9.901 2.336 1.00 97.81 89 LEU A C 1
ATOM 705 O O . LEU A 1 89 ? 5.633 9.352 1.255 1.00 97.81 89 LEU A O 1
ATOM 709 N N . LEU A 1 90 ? 6.161 10.939 2.748 1.00 96.69 90 LEU A N 1
ATOM 710 C CA . LEU A 1 90 ? 7.249 11.509 1.944 1.00 96.69 90 LEU A CA 1
ATOM 711 C C . LEU A 1 90 ? 8.372 10.489 1.704 1.00 96.69 90 LEU A C 1
ATOM 713 O O . LEU A 1 90 ? 8.827 10.317 0.570 1.00 96.69 90 LEU A O 1
ATOM 717 N N . ALA A 1 91 ? 8.775 9.762 2.749 1.00 97.19 91 ALA A N 1
ATOM 718 C CA . ALA A 1 91 ? 9.794 8.725 2.650 1.00 97.19 91 ALA A CA 1
ATOM 719 C C . ALA A 1 91 ? 9.353 7.585 1.723 1.00 97.19 91 ALA A C 1
ATOM 721 O O . ALA A 1 91 ? 10.100 7.186 0.828 1.00 97.19 91 ALA A O 1
ATOM 722 N N . ALA A 1 92 ? 8.125 7.093 1.879 1.00 97.25 92 ALA A N 1
ATOM 723 C CA . ALA A 1 92 ? 7.583 6.031 1.045 1.00 97.25 92 ALA A CA 1
ATOM 724 C C . ALA A 1 92 ? 7.425 6.469 -0.416 1.00 97.25 92 ALA A C 1
ATOM 726 O O . ALA A 1 92 ? 7.837 5.746 -1.319 1.00 97.25 92 ALA A O 1
ATOM 727 N N . LEU A 1 93 ? 6.900 7.668 -0.677 1.00 96.69 93 LEU A N 1
ATOM 728 C CA . LEU A 1 93 ? 6.711 8.179 -2.037 1.00 96.69 93 LEU A CA 1
ATOM 729 C C . LEU A 1 93 ? 8.029 8.450 -2.773 1.00 96.69 93 LEU A C 1
ATOM 731 O O . LEU A 1 93 ? 8.027 8.486 -4.007 1.00 96.69 93 LEU A O 1
ATOM 735 N N . SER A 1 94 ? 9.153 8.578 -2.061 1.00 94.62 94 SER A N 1
ATOM 736 C CA . SER A 1 94 ? 10.485 8.629 -2.678 1.00 94.62 94 SER A CA 1
ATOM 737 C C . SER A 1 94 ? 10.912 7.291 -3.303 1.00 94.62 94 SER A C 1
ATOM 739 O O . SER A 1 94 ? 11.751 7.266 -4.207 1.00 94.62 94 SER A O 1
ATOM 741 N N . VAL A 1 95 ? 10.310 6.172 -2.878 1.00 93.50 95 VAL A N 1
ATO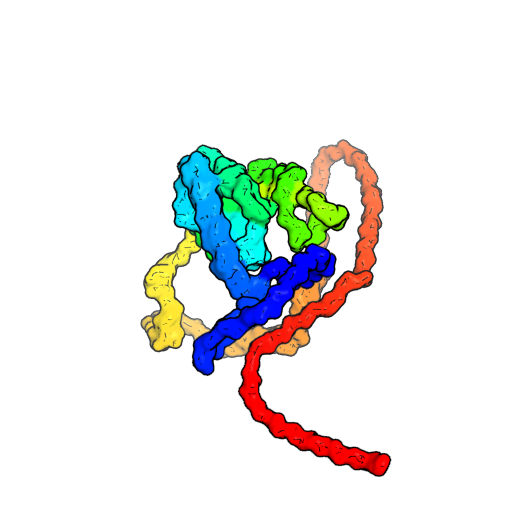M 742 C CA . VAL A 1 95 ? 10.617 4.842 -3.412 1.00 93.50 95 VAL A CA 1
ATOM 743 C C . VAL A 1 95 ? 10.123 4.705 -4.856 1.00 93.50 95 VAL A C 1
ATOM 745 O O . VAL A 1 95 ? 9.093 5.251 -5.266 1.00 93.50 95 VAL A O 1
ATOM 748 N N . MET A 1 96 ? 10.901 3.971 -5.653 1.00 81.56 96 MET A N 1
ATOM 749 C CA . MET A 1 96 ? 10.655 3.781 -7.079 1.00 81.56 96 MET A CA 1
ATOM 750 C C . MET A 1 96 ? 9.259 3.212 -7.374 1.00 81.56 96 MET A C 1
ATOM 752 O O . MET A 1 96 ? 8.763 2.334 -6.672 1.00 81.56 96 MET A O 1
ATOM 756 N N . ASP A 1 97 ? 8.665 3.679 -8.472 1.00 88.94 97 ASP A N 1
ATOM 757 C CA . ASP A 1 97 ? 7.395 3.221 -9.056 1.00 88.94 97 ASP A CA 1
ATOM 758 C C . ASP A 1 97 ? 6.114 3.423 -8.218 1.00 88.94 97 ASP A C 1
ATOM 760 O O . ASP A 1 97 ? 5.027 3.266 -8.774 1.00 88.94 97 ASP A O 1
ATOM 764 N N . LEU A 1 98 ? 6.196 3.799 -6.935 1.00 94.88 98 LEU A N 1
ATOM 765 C CA . LEU A 1 98 ? 5.002 4.076 -6.130 1.00 94.88 98 LEU A CA 1
ATOM 766 C C . LEU A 1 98 ? 4.263 5.319 -6.633 1.00 94.88 98 LEU A C 1
ATOM 768 O O . LEU A 1 98 ? 4.872 6.370 -6.853 1.00 94.88 98 LEU A O 1
ATOM 772 N N . LYS A 1 99 ? 2.944 5.181 -6.768 1.00 96.81 99 LYS A N 1
ATOM 773 C CA . LYS A 1 99 ? 2.001 6.212 -7.207 1.00 96.81 99 LYS A CA 1
ATOM 774 C C . LYS A 1 99 ? 1.134 6.697 -6.046 1.00 96.81 99 LYS A C 1
ATOM 776 O O . LYS A 1 99 ? 1.032 7.901 -5.842 1.00 96.81 99 LYS A O 1
ATOM 781 N N . HIS A 1 100 ? 0.558 5.780 -5.270 1.00 98.06 100 HIS A N 1
ATOM 782 C CA . HIS A 1 100 ? -0.313 6.113 -4.140 1.00 98.06 100 HIS A CA 1
ATOM 783 C C . HIS A 1 100 ? 0.149 5.399 -2.871 1.00 98.06 100 HIS A C 1
ATOM 785 O O . HIS A 1 100 ? 0.454 4.206 -2.903 1.00 98.06 100 HIS A O 1
ATOM 791 N N . VAL A 1 101 ? 0.194 6.115 -1.751 1.00 98.38 101 VAL A N 1
ATOM 792 C CA . VAL A 1 101 ? 0.549 5.539 -0.452 1.00 98.38 101 VAL A CA 1
ATOM 793 C C . VAL A 1 101 ? -0.466 5.968 0.592 1.00 98.38 101 VAL A C 1
ATOM 795 O O . VAL A 1 101 ? -0.820 7.142 0.665 1.00 98.38 101 VAL A O 1
ATOM 798 N N . VAL A 1 102 ? -0.905 5.008 1.400 1.00 98.69 102 VAL A N 1
ATOM 799 C CA . VAL A 1 102 ? -1.754 5.237 2.569 1.00 98.69 102 VAL A CA 1
ATOM 800 C C . VAL A 1 102 ? -0.952 4.874 3.812 1.00 98.69 102 VAL A C 1
ATOM 802 O O . VAL A 1 102 ? -0.380 3.785 3.876 1.00 98.69 102 VAL A O 1
ATOM 805 N N . VAL A 1 103 ? -0.893 5.771 4.789 1.00 98.62 103 VAL A N 1
ATOM 806 C CA . VAL A 1 103 ? -0.318 5.481 6.109 1.00 98.62 103 VAL A CA 1
ATOM 807 C C . VAL A 1 103 ? -1.454 5.352 7.113 1.00 98.62 103 VAL A C 1
ATOM 809 O O . VAL A 1 103 ? -2.371 6.164 7.105 1.00 98.62 103 VAL A O 1
ATOM 812 N N . VAL A 1 104 ? -1.408 4.313 7.939 1.00 98.62 104 VAL A N 1
ATOM 813 C CA . VAL A 1 104 ? -2.418 3.971 8.947 1.00 98.62 104 VAL A CA 1
ATOM 814 C C . VAL A 1 104 ? -1.745 3.698 10.292 1.00 98.62 104 VAL A C 1
ATOM 816 O O . VAL A 1 104 ? -0.538 3.449 10.353 1.00 98.62 104 VAL A O 1
ATOM 819 N N . ASP A 1 105 ? -2.510 3.739 11.379 1.00 97.75 105 ASP A N 1
ATOM 820 C CA . ASP A 1 105 ? -1.996 3.402 12.710 1.00 97.75 105 ASP A CA 1
ATOM 821 C C . ASP A 1 105 ? -1.730 1.893 12.875 1.00 97.75 105 ASP A C 1
ATOM 823 O O . ASP A 1 105 ? -1.998 1.056 12.004 1.00 97.75 105 ASP A O 1
ATOM 827 N N . ASP A 1 106 ? -1.187 1.536 14.036 1.00 96.75 106 ASP A N 1
ATOM 828 C CA . ASP A 1 106 ? -0.817 0.179 14.418 1.00 96.75 106 ASP A CA 1
ATOM 829 C C . ASP A 1 106 ? -2.004 -0.741 14.740 1.00 96.75 106 ASP A C 1
ATOM 831 O O . ASP A 1 106 ? -1.807 -1.944 14.911 1.00 96.75 106 ASP A O 1
ATOM 835 N N . ASP A 1 107 ? -3.229 -0.221 14.787 1.00 95.75 107 ASP A N 1
ATOM 836 C CA . ASP A 1 107 ? -4.468 -0.976 15.004 1.00 95.75 107 ASP A CA 1
ATOM 837 C C . ASP A 1 107 ? -5.190 -1.368 13.701 1.00 95.75 107 ASP A C 1
ATOM 839 O O . ASP A 1 107 ? -6.203 -2.068 13.752 1.00 95.75 107 ASP A O 1
ATOM 843 N N . ILE A 1 108 ? -4.684 -0.932 12.545 1.00 97.56 108 ILE A N 1
ATOM 844 C CA . ILE A 1 108 ? -5.226 -1.279 11.227 1.00 97.56 108 ILE A CA 1
ATOM 845 C C . ILE A 1 108 ? -4.469 -2.475 10.642 1.00 97.56 108 ILE A C 1
ATOM 847 O O . ILE A 1 108 ? -3.234 -2.509 10.633 1.00 97.56 108 ILE A O 1
ATOM 851 N N . ASP A 1 109 ? -5.206 -3.454 10.119 1.00 97.44 109 ASP A N 1
ATOM 852 C CA . ASP A 1 109 ? -4.646 -4.540 9.318 1.00 97.44 109 ASP A CA 1
ATOM 853 C C . ASP A 1 109 ? -4.447 -4.087 7.866 1.00 97.44 109 ASP A C 1
ATOM 855 O O . ASP A 1 109 ? -5.392 -3.948 7.088 1.00 97.44 109 ASP A O 1
ATOM 859 N N . VAL A 1 110 ? -3.185 -3.898 7.476 1.00 97.75 110 VAL A N 1
ATOM 860 C CA . VAL A 1 110 ? -2.805 -3.454 6.127 1.00 97.75 110 VAL A CA 1
ATOM 861 C C . VAL A 1 110 ? -3.151 -4.463 5.031 1.00 97.75 110 VAL A C 1
ATOM 863 O O . VAL A 1 110 ? -3.201 -4.082 3.860 1.00 97.75 110 VAL A O 1
ATOM 866 N N . TRP A 1 111 ? -3.381 -5.736 5.368 1.00 96.88 111 TRP A N 1
ATOM 867 C CA . TRP A 1 111 ? -3.753 -6.787 4.414 1.00 96.88 111 TRP A CA 1
ATOM 868 C C . TRP A 1 111 ? -5.261 -6.856 4.172 1.00 96.88 111 TRP A C 1
ATOM 870 O O . TRP A 1 111 ? -5.691 -7.355 3.128 1.00 96.88 111 TRP A O 1
ATOM 880 N N . ASN A 1 112 ? -6.060 -6.298 5.081 1.00 96.94 112 ASN A N 1
ATOM 881 C CA . ASN A 1 112 ? -7.502 -6.204 4.942 1.00 96.94 112 ASN A CA 1
ATOM 882 C C . ASN A 1 112 ? -7.896 -4.879 4.274 1.00 96.94 112 ASN A C 1
ATOM 884 O O . ASN A 1 112 ? -7.940 -3.824 4.901 1.00 96.94 112 ASN A O 1
ATOM 888 N N . ALA A 1 113 ? -8.242 -4.937 2.986 1.00 96.00 113 ALA A N 1
ATOM 889 C CA . ALA A 1 113 ? -8.619 -3.749 2.219 1.00 96.00 113 ALA A CA 1
ATOM 890 C C . ALA A 1 113 ? -9.822 -2.991 2.813 1.00 96.00 113 ALA A C 1
ATOM 892 O O . ALA A 1 113 ? -9.827 -1.764 2.771 1.00 96.00 113 ALA A O 1
ATOM 893 N N . MET A 1 114 ? -10.791 -3.700 3.406 1.00 96.94 114 MET A N 1
ATOM 894 C CA . MET A 1 114 ? -11.944 -3.071 4.064 1.00 96.94 114 MET A CA 1
ATOM 895 C C . MET A 1 114 ? -11.521 -2.285 5.305 1.00 96.94 114 MET A C 1
ATOM 897 O O . MET A 1 114 ? -12.114 -1.260 5.627 1.00 96.94 114 MET A O 1
ATOM 901 N N . ASP A 1 115 ? -10.487 -2.762 5.997 1.00 97.50 115 ASP A N 1
ATOM 902 C CA . ASP A 1 115 ? -9.985 -2.124 7.207 1.00 97.50 115 ASP A CA 1
ATOM 903 C C . ASP A 1 115 ? -9.227 -0.830 6.904 1.00 97.50 115 ASP A C 1
ATOM 905 O O . ASP A 1 115 ? -9.398 0.196 7.563 1.00 97.50 115 ASP A O 1
ATOM 909 N N . VAL A 1 116 ? -8.442 -0.858 5.829 1.00 98.19 116 VAL A N 1
ATOM 910 C CA . VAL A 1 116 ? -7.757 0.321 5.295 1.00 98.19 116 VAL A CA 1
ATOM 911 C C . VAL A 1 116 ? -8.764 1.341 4.763 1.00 98.19 116 VAL A C 1
ATOM 913 O O . VAL A 1 116 ? -8.623 2.533 5.024 1.00 98.19 116 VAL A O 1
ATOM 916 N N . GLU A 1 117 ? -9.793 0.895 4.040 1.00 98.06 117 GLU A N 1
ATOM 917 C CA . GLU A 1 117 ? -10.862 1.774 3.558 1.00 98.06 117 GLU A CA 1
ATOM 918 C C . GLU A 1 117 ? -11.624 2.430 4.718 1.00 98.06 117 GLU A C 1
ATOM 920 O O . GLU A 1 117 ? -11.881 3.632 4.679 1.00 98.06 117 GLU A O 1
ATOM 925 N N . TRP A 1 118 ? -11.912 1.684 5.789 1.00 97.75 118 TRP A N 1
ATOM 926 C CA . TRP A 1 118 ? -12.509 2.231 7.008 1.00 97.75 118 TRP A CA 1
ATOM 927 C C . TRP A 1 118 ? -11.620 3.286 7.679 1.00 97.75 118 TRP A C 1
ATOM 929 O O . TRP A 1 118 ? -12.120 4.337 8.092 1.00 97.75 118 TRP A O 1
ATOM 939 N N . ALA A 1 119 ? -10.307 3.045 7.756 1.00 97.94 119 ALA A N 1
ATOM 940 C CA . ALA A 1 119 ? -9.357 4.031 8.264 1.00 97.94 119 ALA A CA 1
ATOM 941 C C . ALA A 1 119 ? -9.386 5.312 7.416 1.00 97.94 119 ALA A C 1
ATOM 943 O O . ALA A 1 119 ? -9.486 6.408 7.963 1.00 97.94 119 ALA A O 1
ATOM 944 N N . ILE A 1 120 ? -9.398 5.186 6.083 1.00 98.25 120 ILE A N 1
ATOM 945 C CA . ILE A 1 120 ? -9.542 6.334 5.178 1.00 98.25 120 ILE A CA 1
ATOM 946 C C . ILE A 1 120 ? -10.860 7.074 5.444 1.00 98.25 120 ILE A C 1
ATOM 948 O O . ILE A 1 120 ? -10.858 8.288 5.606 1.00 98.25 120 ILE A O 1
ATOM 952 N N . ALA A 1 121 ? -11.982 6.362 5.535 1.00 97.94 121 ALA A N 1
ATOM 953 C CA . ALA A 1 121 ? -13.300 6.975 5.691 1.00 97.94 121 ALA A CA 1
ATOM 954 C C . ALA A 1 121 ? -13.474 7.734 7.017 1.00 97.94 121 ALA A C 1
ATOM 956 O O . ALA A 1 121 ? -14.184 8.737 7.065 1.00 97.94 121 ALA A O 1
ATOM 957 N N . THR A 1 122 ? -12.863 7.249 8.099 1.00 96.75 122 THR A N 1
ATOM 958 C CA . THR A 1 122 ? -13.101 7.770 9.454 1.00 96.75 122 THR A CA 1
ATOM 959 C C . THR A 1 122 ? -11.992 8.670 9.990 1.00 96.75 122 THR A C 1
ATOM 961 O O . THR A 1 122 ? -12.265 9.493 10.865 1.00 96.75 122 THR A O 1
ATOM 964 N N . ARG A 1 123 ? -10.753 8.537 9.495 1.00 96.88 123 ARG A N 1
ATOM 965 C CA . ARG A 1 123 ? -9.575 9.239 10.040 1.00 96.88 123 ARG A CA 1
ATOM 966 C C . ARG A 1 123 ? -9.056 10.360 9.138 1.00 96.88 123 ARG A C 1
ATOM 968 O O . ARG A 1 123 ? -8.372 11.247 9.636 1.00 96.88 123 ARG A O 1
ATOM 975 N N . VAL A 1 124 ? -9.422 10.372 7.854 1.00 98.00 124 VAL A N 1
ATOM 976 C CA . VAL A 1 124 ? -8.915 11.337 6.863 1.00 98.00 124 VAL A CA 1
ATOM 977 C C . VAL A 1 124 ? -9.860 12.525 6.717 1.00 98.00 124 VAL A C 1
ATOM 979 O O . VAL A 1 124 ? -11.053 12.367 6.463 1.00 98.00 124 VAL A O 1
ATOM 982 N N . GLN A 1 125 ? -9.309 13.732 6.787 1.00 96.75 125 GLN A N 1
ATOM 983 C CA . GLN A 1 125 ? -9.920 14.950 6.259 1.00 96.75 125 GLN A CA 1
ATOM 984 C C . GLN A 1 125 ? -9.170 15.377 4.993 1.00 96.75 125 GLN A C 1
ATOM 986 O O . GLN A 1 125 ? -7.967 15.634 5.019 1.00 96.75 125 GLN A O 1
ATOM 991 N N . GLY A 1 126 ? -9.863 15.403 3.853 1.00 95.19 126 GLY A N 1
ATOM 992 C CA . GLY A 1 126 ? -9.225 15.486 2.533 1.00 95.19 126 GLY A CA 1
ATOM 993 C C . GLY A 1 126 ? -8.393 16.747 2.277 1.00 95.19 126 GLY A C 1
ATOM 994 O O . GLY A 1 126 ? -7.461 16.703 1.482 1.00 95.19 126 GLY A O 1
ATOM 995 N N . ASP A 1 127 ? -8.695 17.851 2.953 1.00 95.69 127 ASP A N 1
ATOM 996 C CA . ASP A 1 127 ? -8.000 19.135 2.842 1.00 95.69 127 ASP A CA 1
ATOM 997 C C . ASP A 1 127 ? -6.633 19.157 3.544 1.00 95.69 127 ASP A C 1
ATOM 999 O O . ASP A 1 127 ? -5.731 19.873 3.107 1.00 95.69 127 ASP A O 1
ATOM 1003 N N . ARG A 1 128 ? -6.458 18.363 4.608 1.00 94.19 128 ARG A N 1
ATOM 1004 C CA . ARG A 1 128 ? -5.227 18.349 5.422 1.00 94.19 128 ARG A CA 1
ATOM 1005 C C . ARG A 1 128 ? -4.467 17.025 5.357 1.00 94.19 128 ARG A C 1
ATOM 1007 O O . ARG A 1 128 ? -3.238 17.002 5.450 1.00 94.19 128 ARG A O 1
ATOM 1014 N N . ASP A 1 129 ? -5.173 15.911 5.193 1.00 97.44 129 ASP A N 1
ATOM 1015 C CA . ASP A 1 129 ? -4.624 14.563 5.339 1.00 97.44 129 ASP A CA 1
ATOM 1016 C C . ASP A 1 129 ? -4.197 13.963 3.991 1.00 97.44 129 ASP A C 1
ATOM 1018 O O . ASP A 1 129 ? -3.304 13.113 3.950 1.00 97.44 129 ASP A O 1
ATOM 1022 N N . VAL A 1 130 ? -4.707 14.498 2.876 1.00 98.12 130 VAL A N 1
ATOM 1023 C CA . VAL A 1 130 ? -4.308 14.125 1.512 1.00 98.12 130 VAL A CA 1
ATOM 1024 C C . VAL A 1 130 ? -3.384 15.183 0.921 1.00 98.12 130 VAL A C 1
ATOM 1026 O O . VAL A 1 130 ? -3.649 16.377 1.004 1.00 98.12 130 VAL A O 1
ATOM 1029 N N . PHE A 1 131 ? -2.300 14.754 0.278 1.00 96.69 131 PHE A N 1
ATOM 1030 C CA . PHE A 1 131 ? -1.472 15.652 -0.523 1.00 96.69 131 PHE A CA 1
ATOM 1031 C C . PHE A 1 131 ? -1.083 15.020 -1.855 1.00 96.69 131 PHE A C 1
ATOM 1033 O O . PHE A 1 131 ? -0.953 13.800 -1.986 1.00 96.69 131 PHE A O 1
ATOM 1040 N N . VAL A 1 132 ? -0.873 15.880 -2.848 1.00 97.88 132 VAL A N 1
ATOM 1041 C CA . VAL A 1 132 ? -0.552 15.493 -4.220 1.00 97.88 132 VAL A CA 1
ATOM 1042 C C . VAL A 1 132 ? 0.772 16.132 -4.621 1.00 97.88 132 VAL A C 1
ATOM 1044 O O . VAL A 1 132 ? 0.943 17.341 -4.498 1.00 97.88 132 VAL A O 1
ATOM 1047 N N . ILE A 1 133 ? 1.704 15.321 -5.121 1.00 96.88 133 ILE A N 1
ATOM 1048 C CA . ILE A 1 133 ? 2.981 15.771 -5.684 1.00 96.88 133 ILE A CA 1
ATOM 1049 C C . ILE A 1 133 ? 2.899 15.631 -7.211 1.00 96.88 133 ILE A C 1
ATOM 1051 O O . ILE A 1 133 ? 3.029 14.511 -7.722 1.00 96.88 133 ILE A O 1
ATOM 1055 N N . PRO A 1 134 ? 2.662 16.724 -7.959 1.00 96.12 134 PRO A N 1
ATOM 1056 C CA . PRO A 1 134 ? 2.650 16.690 -9.417 1.00 96.12 134 PRO A CA 1
ATOM 1057 C C . PRO A 1 134 ? 4.072 16.593 -9.992 1.00 96.12 134 PRO A C 1
ATOM 1059 O O . PRO A 1 134 ? 5.052 16.950 -9.342 1.00 96.12 134 PRO A O 1
ATOM 1062 N N . GLY A 1 135 ? 4.191 16.125 -11.238 1.00 93.12 135 GLY A N 1
ATOM 1063 C CA . GLY A 1 135 ? 5.457 16.141 -11.986 1.00 93.12 135 GLY A CA 1
ATOM 1064 C C . GLY A 1 135 ? 6.521 15.148 -11.501 1.00 93.12 135 GLY A C 1
ATOM 1065 O O . GLY A 1 135 ? 7.658 15.193 -11.968 1.00 93.12 135 GLY A O 1
ATOM 1066 N N . ALA A 1 136 ? 6.177 14.231 -10.598 1.00 94.00 136 ALA A N 1
ATOM 1067 C CA . ALA A 1 136 ? 7.090 13.199 -10.129 1.00 94.00 136 ALA A CA 1
ATOM 1068 C C . ALA A 1 136 ? 7.320 12.131 -11.209 1.00 94.00 136 ALA A C 1
ATOM 1070 O O . ALA A 1 136 ? 6.458 11.869 -12.047 1.00 94.00 136 ALA A O 1
ATOM 1071 N N . ARG A 1 137 ? 8.476 11.460 -11.175 1.00 90.69 137 ARG A N 1
ATOM 1072 C CA . ARG A 1 137 ? 8.772 10.346 -12.088 1.00 90.69 137 ARG A CA 1
ATOM 1073 C C . ARG A 1 137 ? 7.717 9.241 -11.955 1.00 90.69 137 ARG A C 1
ATOM 1075 O O . ARG A 1 137 ? 7.494 8.737 -10.853 1.00 90.69 137 ARG A O 1
ATOM 1082 N N . ALA A 1 138 ? 7.132 8.836 -13.080 1.00 90.00 138 ALA A N 1
ATOM 1083 C CA . ALA A 1 138 ? 6.090 7.818 -13.147 1.00 90.00 138 ALA A CA 1
ATOM 1084 C C . ALA A 1 138 ? 6.543 6.567 -13.917 1.00 90.00 138 ALA A C 1
ATOM 1086 O O . ALA A 1 138 ? 7.610 6.530 -14.540 1.00 90.00 138 ALA A O 1
ATOM 1087 N N . LYS A 1 139 ? 5.726 5.509 -13.855 1.00 88.75 139 LYS A N 1
ATOM 1088 C CA . LYS A 1 139 ? 5.968 4.261 -14.584 1.00 88.75 139 LYS A CA 1
ATOM 1089 C C . LYS A 1 139 ? 5.296 4.328 -15.961 1.00 88.75 139 LYS A C 1
ATOM 1091 O O . LYS A 1 139 ? 4.077 4.427 -15.990 1.00 88.75 139 LYS A O 1
ATOM 1096 N N . PRO A 1 140 ? 6.018 4.150 -17.084 1.00 86.44 140 PRO A N 1
ATOM 1097 C CA . PRO A 1 140 ? 5.422 4.224 -18.425 1.00 86.44 140 PRO A CA 1
ATOM 1098 C C . PRO A 1 140 ? 4.273 3.250 -18.712 1.00 86.44 140 PRO A C 1
ATOM 1100 O O . PRO A 1 140 ? 3.531 3.458 -19.660 1.00 86.44 140 PRO A O 1
ATOM 1103 N N . LEU A 1 141 ? 4.128 2.179 -17.922 1.00 88.44 141 LEU A N 1
ATOM 1104 C CA . LEU A 1 141 ? 3.036 1.211 -18.076 1.00 88.44 141 LEU A CA 1
ATOM 1105 C C . LEU A 1 141 ? 1.702 1.689 -17.476 1.00 88.44 141 LEU A C 1
ATOM 1107 O O . LEU A 1 141 ? 0.713 0.963 -17.558 1.00 88.44 141 LEU A O 1
ATOM 1111 N N . ASP A 1 142 ? 1.675 2.851 -16.827 1.00 91.19 142 ASP A N 1
ATOM 1112 C CA . ASP A 1 142 ? 0.455 3.452 -16.298 1.00 91.19 142 ASP A CA 1
ATOM 1113 C C . ASP A 1 142 ? -0.331 4.147 -17.428 1.00 91.19 142 ASP A C 1
ATOM 1115 O O . ASP A 1 142 ? 0.139 5.154 -17.965 1.00 91.19 142 ASP A O 1
ATOM 1119 N N . PRO A 1 143 ? -1.522 3.641 -17.800 1.00 90.00 143 PRO A N 1
ATOM 1120 C CA . PRO A 1 143 ? -2.304 4.184 -18.908 1.00 90.00 143 PRO A CA 1
ATOM 1121 C C . PRO A 1 143 ? -2.907 5.564 -18.612 1.00 90.00 143 PRO A C 1
ATOM 1123 O O . PRO A 1 143 ? -3.440 6.182 -19.528 1.00 90.00 143 PRO A O 1
ATOM 1126 N N . SER A 1 144 ? -2.862 6.059 -17.365 1.00 92.12 144 SER A N 1
ATOM 1127 C CA . SER A 1 144 ? -3.335 7.416 -17.055 1.00 92.12 144 SER A CA 1
ATOM 1128 C C . SER A 1 144 ? -2.341 8.509 -17.457 1.00 92.12 144 SER A C 1
ATOM 1130 O O . SER A 1 144 ? -2.635 9.690 -17.294 1.00 92.12 144 SER A O 1
ATOM 1132 N N . LEU A 1 145 ? -1.134 8.136 -17.885 1.00 90.56 145 LEU A N 1
ATOM 1133 C CA . LEU A 1 145 ? -0.103 9.073 -18.316 1.00 90.56 145 LEU A CA 1
ATOM 1134 C C . LEU A 1 145 ? -0.329 9.480 -19.774 1.00 90.56 145 LEU A C 1
ATOM 1136 O O . LEU A 1 145 ? -0.853 8.710 -20.577 1.00 90.56 145 LEU A O 1
ATOM 1140 N N . ALA A 1 146 ? 0.112 10.687 -20.129 1.00 85.69 146 ALA A N 1
ATOM 1141 C CA . ALA A 1 146 ? 0.125 11.108 -21.523 1.00 85.69 146 ALA A CA 1
ATOM 1142 C C . ALA A 1 146 ? 1.014 10.170 -22.357 1.00 85.69 146 ALA A C 1
ATOM 1144 O O . ALA A 1 146 ? 2.070 9.722 -21.900 1.00 85.69 146 ALA A O 1
ATOM 1145 N N . VAL A 1 147 ? 0.601 9.903 -23.599 1.00 82.44 147 VAL A N 1
ATOM 1146 C CA . VAL A 1 147 ? 1.419 9.144 -24.549 1.00 82.44 147 VAL A CA 1
ATOM 1147 C C . VAL A 1 147 ? 2.673 9.959 -24.847 1.00 82.44 147 VAL A C 1
ATOM 1149 O O . VAL A 1 147 ? 2.601 11.052 -25.405 1.00 82.44 147 VAL A O 1
ATOM 1152 N N . MET A 1 148 ? 3.824 9.433 -24.441 1.00 78.81 148 MET A N 1
ATOM 1153 C CA . MET A 1 148 ? 5.111 10.099 -24.602 1.00 78.81 148 MET A CA 1
ATOM 1154 C C . MET A 1 148 ? 5.890 9.486 -25.772 1.00 78.81 148 MET A C 1
ATOM 1156 O O . MET A 1 148 ? 5.768 8.281 -26.019 1.00 78.81 148 MET A O 1
ATOM 1160 N N . PRO A 1 149 ? 6.716 10.276 -26.481 1.00 80.31 149 PRO A N 1
ATOM 1161 C CA . PRO A 1 149 ? 7.642 9.741 -27.469 1.00 80.31 149 PRO A CA 1
ATOM 1162 C C . PRO A 1 149 ? 8.581 8.687 -26.857 1.00 80.31 149 PRO A C 1
ATOM 1164 O O . PRO A 1 149 ? 8.896 8.754 -25.661 1.00 80.31 149 PRO A O 1
ATOM 1167 N N . PRO A 1 150 ? 9.084 7.736 -27.663 1.00 76.62 150 PRO A N 1
ATOM 1168 C CA . PRO A 1 150 ? 10.088 6.783 -27.206 1.00 76.62 150 PRO A CA 1
ATOM 1169 C C . PRO A 1 150 ? 11.299 7.488 -26.576 1.00 76.62 150 PRO A C 1
ATOM 1171 O O . PRO A 1 150 ? 11.776 8.496 -27.088 1.00 76.62 150 PRO A O 1
ATOM 1174 N N . GLY A 1 151 ? 11.807 6.946 -25.467 1.00 76.25 151 GLY A N 1
ATOM 1175 C CA . GLY A 1 151 ? 12.991 7.473 -24.775 1.00 76.25 151 GLY A CA 1
ATOM 1176 C C . GLY A 1 151 ? 12.717 8.581 -23.751 1.00 76.25 151 GLY A C 1
ATOM 1177 O O . GLY A 1 151 ? 13.619 8.924 -22.989 1.00 76.25 151 GLY A O 1
ATOM 1178 N N . VAL A 1 152 ? 11.488 9.097 -23.663 1.00 84.19 152 VAL A N 1
ATOM 1179 C CA . VAL A 1 152 ? 11.111 10.089 -22.647 1.00 84.19 152 VAL A CA 1
ATOM 1180 C C . VAL A 1 152 ? 10.621 9.388 -21.380 1.00 84.19 152 VAL A C 1
ATOM 1182 O O . VAL A 1 152 ? 9.749 8.520 -21.427 1.00 84.19 152 VAL A O 1
ATOM 1185 N N . VAL A 1 153 ? 11.179 9.763 -20.225 1.00 84.88 153 VAL A N 1
ATOM 1186 C CA . VAL A 1 153 ? 10.694 9.280 -18.925 1.00 84.88 153 VAL A CA 1
ATOM 1187 C C . VAL A 1 153 ? 9.428 10.059 -18.565 1.00 84.88 153 VAL A C 1
ATOM 1189 O O . VAL A 1 153 ? 9.510 11.274 -18.390 1.00 84.88 153 VAL A O 1
ATOM 1192 N N . PRO A 1 154 ? 8.268 9.398 -18.426 1.00 89.75 154 PRO A N 1
ATOM 1193 C CA . PRO A 1 154 ? 7.032 10.096 -18.140 1.00 89.75 154 PRO A CA 1
ATOM 1194 C C . PRO A 1 154 ? 7.005 10.582 -16.693 1.00 89.75 154 PRO A C 1
ATOM 1196 O O . PRO A 1 154 ? 7.535 9.944 -15.772 1.00 89.75 154 PRO A O 1
ATOM 1199 N N . THR A 1 155 ? 6.326 11.703 -16.499 1.00 93.25 155 THR A N 1
ATOM 1200 C CA . THR A 1 155 ? 5.994 12.245 -15.187 1.00 93.25 155 THR A CA 1
ATOM 1201 C C . THR A 1 155 ? 4.505 12.071 -14.915 1.00 93.25 155 THR A C 1
ATOM 1203 O O . THR A 1 155 ? 3.693 11.955 -15.830 1.00 93.25 155 THR A O 1
ATOM 1206 N N . GLY A 1 156 ? 4.143 12.006 -13.641 1.00 92.88 156 GLY A N 1
ATOM 1207 C CA . GLY A 1 156 ? 2.773 11.850 -13.178 1.00 92.88 156 GLY A CA 1
ATOM 1208 C C . GLY A 1 156 ? 2.607 12.410 -11.772 1.00 92.88 156 GLY A C 1
ATOM 1209 O O . GLY A 1 156 ? 3.550 12.934 -11.176 1.00 92.88 156 GLY A O 1
ATOM 1210 N N . ALA A 1 157 ? 1.393 12.310 -11.243 1.00 96.06 157 ALA A N 1
ATOM 1211 C CA . ALA A 1 157 ? 1.108 12.699 -9.871 1.00 96.06 157 ALA A CA 1
ATOM 1212 C C . ALA A 1 157 ? 1.324 11.519 -8.916 1.00 96.06 157 ALA A C 1
ATOM 1214 O O . ALA A 1 157 ? 0.919 10.390 -9.202 1.00 96.06 157 ALA A O 1
ATOM 1215 N N . LYS A 1 158 ? 1.939 11.806 -7.770 1.00 97.31 158 LYS A N 1
ATOM 1216 C CA . LYS A 1 158 ? 1.978 10.916 -6.610 1.00 97.31 158 LYS A CA 1
ATOM 1217 C C . LYS A 1 158 ? 1.008 11.424 -5.548 1.00 97.31 158 LYS A C 1
ATOM 1219 O O . LYS A 1 158 ? 0.900 12.634 -5.370 1.00 97.31 158 LYS A O 1
ATOM 1224 N N . VAL A 1 159 ? 0.332 10.525 -4.838 1.00 98.19 159 VAL A N 1
ATOM 1225 C CA . VAL A 1 159 ? -0.630 10.887 -3.783 1.00 98.19 159 VAL A CA 1
ATOM 1226 C C . VAL A 1 159 ? -0.257 10.205 -2.477 1.00 98.19 159 VAL A C 1
ATOM 1228 O O . VAL A 1 159 ? -0.016 8.996 -2.448 1.00 98.19 159 VAL A O 1
ATOM 1231 N N . GLY A 1 160 ? -0.222 10.989 -1.405 1.00 98.31 160 GLY A N 1
ATOM 1232 C CA . GLY A 1 160 ? -0.116 10.496 -0.041 1.00 98.31 160 GLY A CA 1
ATOM 1233 C C . GLY A 1 160 ? -1.419 10.723 0.715 1.00 98.31 160 GLY A C 1
ATOM 1234 O O . GLY A 1 160 ? -1.991 11.808 0.627 1.00 98.31 160 GLY A O 1
ATOM 1235 N N . ILE A 1 161 ? -1.874 9.708 1.446 1.00 98.69 161 ILE A N 1
ATOM 1236 C CA . ILE A 1 161 ? -3.060 9.763 2.304 1.00 98.69 161 ILE A CA 1
ATOM 1237 C C . ILE A 1 161 ? -2.634 9.402 3.725 1.00 98.69 161 ILE A C 1
ATOM 1239 O O . ILE A 1 161 ? -2.184 8.283 3.979 1.00 98.69 161 ILE A O 1
ATOM 1243 N N . ASP A 1 162 ? -2.763 10.356 4.640 1.00 98.38 162 ASP A N 1
ATOM 1244 C CA . ASP A 1 162 ? -2.531 10.150 6.067 1.00 98.38 162 ASP A CA 1
ATOM 1245 C C . ASP A 1 162 ? -3.838 9.702 6.726 1.00 98.38 162 ASP A C 1
ATOM 1247 O O . ASP A 1 162 ? -4.682 10.515 7.079 1.00 98.38 162 ASP A O 1
ATOM 1251 N N . ALA A 1 163 ? -4.042 8.392 6.824 1.00 98.12 163 ALA A N 1
ATOM 1252 C CA . ALA A 1 163 ? -5.199 7.788 7.477 1.00 98.12 163 ALA A CA 1
ATOM 1253 C C . ALA A 1 163 ? -4.882 7.387 8.927 1.00 98.12 163 ALA A C 1
ATOM 1255 O O . ALA A 1 163 ? -5.446 6.421 9.448 1.00 98.12 163 ALA A O 1
ATOM 1256 N N . THR A 1 164 ? -3.963 8.109 9.574 1.00 97.75 164 THR A N 1
ATOM 1257 C CA . THR A 1 164 ? -3.708 7.963 11.005 1.00 97.75 164 THR A CA 1
ATOM 1258 C C . THR A 1 164 ? -4.657 8.820 11.841 1.00 97.75 164 THR A C 1
ATOM 1260 O O . THR A 1 164 ? -5.281 9.758 11.345 1.00 97.75 164 THR A O 1
ATOM 1263 N N . ILE A 1 165 ? -4.797 8.508 13.129 1.00 96.62 165 ILE A N 1
ATOM 1264 C CA . ILE A 1 165 ? -5.580 9.324 14.062 1.00 96.62 165 ILE A CA 1
ATOM 1265 C C . ILE A 1 165 ? -5.006 10.746 14.087 1.00 96.62 165 ILE A C 1
ATOM 1267 O O . ILE A 1 165 ? -3.815 10.940 14.335 1.00 96.62 165 ILE A O 1
ATOM 1271 N N . GLY A 1 166 ? -5.856 11.747 13.850 1.00 93.38 166 GLY A N 1
ATOM 1272 C CA . GLY A 1 166 ? -5.439 13.148 13.793 1.00 93.38 166 GLY A CA 1
ATOM 1273 C C . GLY A 1 166 ? -4.759 13.631 15.080 1.00 93.38 166 GLY A C 1
ATOM 1274 O O . GLY A 1 166 ? -5.083 13.194 16.185 1.00 93.38 166 GLY A O 1
ATOM 1275 N N . GLU A 1 167 ? -3.808 14.554 14.938 1.00 92.00 167 GLU A N 1
ATOM 1276 C CA . GLU A 1 167 ? -3.080 15.129 16.075 1.00 92.00 167 GLU A CA 1
ATOM 1277 C C . GLU A 1 167 ? -4.035 15.802 17.076 1.00 92.00 167 GLU A C 1
ATOM 1279 O O . GLU A 1 167 ? -4.981 16.493 16.692 1.00 92.00 167 GLU A O 1
ATOM 1284 N N . GLY A 1 168 ? -3.798 15.587 18.374 1.00 89.88 168 GLY A N 1
ATOM 1285 C CA . GLY A 1 168 ? -4.634 16.136 19.448 1.00 89.88 168 GLY A CA 1
ATOM 1286 C C . GLY A 1 168 ? -6.000 15.461 19.627 1.00 89.88 168 GLY A C 1
ATOM 1287 O O . GLY A 1 168 ? -6.762 15.883 20.496 1.00 89.88 168 GLY A O 1
ATOM 1288 N N . ILE A 1 169 ? -6.325 14.420 18.851 1.00 92.44 169 ILE A N 1
ATOM 1289 C CA . ILE A 1 169 ? -7.553 13.642 19.039 1.00 92.44 169 ILE A CA 1
ATOM 1290 C C . ILE A 1 169 ? -7.252 12.424 19.929 1.00 92.44 169 ILE A C 1
ATOM 1292 O O . ILE A 1 169 ? -6.372 11.634 19.584 1.00 92.44 169 ILE A O 1
ATOM 1296 N N . PRO A 1 170 ? -7.973 12.236 21.050 1.00 91.12 170 PRO A N 1
ATOM 1297 C CA . PRO A 1 170 ? -7.788 11.069 21.913 1.00 91.12 170 PRO A CA 1
ATOM 1298 C C . PRO A 1 170 ? -8.074 9.756 21.166 1.00 91.12 170 PRO A C 1
ATOM 1300 O O . PRO A 1 170 ? -9.051 9.670 20.410 1.00 91.12 170 PRO A O 1
ATOM 1303 N N . LYS A 1 171 ? -7.232 8.732 21.377 1.00 89.44 171 LYS A N 1
ATOM 1304 C CA . LYS A 1 171 ? -7.318 7.430 20.683 1.00 89.44 171 LYS A CA 1
ATOM 1305 C C . LYS A 1 171 ? -8.637 6.713 20.983 1.00 89.44 171 LYS A C 1
ATOM 1307 O O . LYS A 1 171 ? -9.167 6.019 20.120 1.00 89.44 171 LYS A O 1
ATOM 1312 N N . GLU A 1 172 ? -9.203 6.965 22.157 1.00 91.62 172 GLU A N 1
ATOM 1313 C CA . GLU A 1 172 ? -10.458 6.410 22.666 1.00 91.62 172 GLU A CA 1
ATOM 1314 C C . GLU A 1 172 ? -11.643 6.731 21.742 1.00 91.62 172 GLU A C 1
ATOM 1316 O O . GLU A 1 172 ? -12.584 5.952 21.630 1.00 91.62 172 GLU A O 1
ATOM 1321 N N . ARG A 1 173 ? -11.594 7.849 20.998 1.00 92.06 173 ARG A N 1
ATOM 1322 C CA . ARG A 1 173 ? -12.644 8.199 20.021 1.00 92.06 173 ARG A CA 1
ATOM 1323 C C . ARG A 1 173 ? -12.692 7.266 18.810 1.00 92.06 173 ARG A C 1
ATOM 1325 O O . ARG A 1 173 ? -13.685 7.280 18.086 1.00 92.06 173 ARG A O 1
ATOM 1332 N N . PHE A 1 174 ? -11.627 6.504 18.581 1.00 91.62 174 PHE A N 1
ATOM 1333 C CA . PHE A 1 174 ? -11.490 5.555 17.479 1.00 91.62 174 PHE A CA 1
ATOM 1334 C C . PHE A 1 174 ? -11.460 4.103 17.964 1.00 91.62 174 PHE A C 1
ATOM 1336 O O . PHE A 1 174 ? -11.159 3.205 17.174 1.00 91.62 174 PHE A O 1
ATOM 1343 N N . GLU A 1 175 ? -11.782 3.858 19.238 1.00 89.94 175 GLU A N 1
ATOM 1344 C CA . GLU A 1 175 ? -11.962 2.503 19.738 1.00 89.94 175 GLU A CA 1
ATOM 1345 C C . GLU A 1 175 ? -13.077 1.806 18.967 1.00 89.94 175 GLU A C 1
ATOM 1347 O O . GLU A 1 175 ? -14.198 2.298 18.813 1.00 89.94 175 GLU A O 1
ATOM 1352 N N . ARG A 1 176 ? -12.740 0.634 18.437 1.00 89.00 176 ARG A N 1
ATOM 1353 C CA . ARG A 1 176 ? -13.684 -0.164 17.670 1.00 89.00 176 ARG A CA 1
ATOM 1354 C C . ARG A 1 176 ? -14.719 -0.762 18.603 1.00 89.00 176 ARG A C 1
ATOM 1356 O O . ARG A 1 176 ? -14.401 -1.208 19.703 1.00 89.00 176 ARG A O 1
ATOM 1363 N N . ILE A 1 177 ? -15.947 -0.856 18.104 1.00 88.06 177 ILE A N 1
ATOM 1364 C CA . ILE A 1 177 ? -17.004 -1.592 18.788 1.00 88.06 177 ILE A CA 1
ATOM 1365 C C . ILE A 1 177 ? -16.550 -3.046 18.931 1.00 88.06 177 ILE A C 1
ATOM 1367 O O . ILE A 1 177 ? -16.315 -3.737 17.939 1.00 88.06 177 ILE A O 1
ATOM 1371 N N . ALA A 1 178 ? -16.449 -3.501 20.175 1.00 84.62 178 ALA A N 1
ATOM 1372 C CA . ALA A 1 178 ? -16.252 -4.897 20.515 1.00 84.62 178 ALA A CA 1
ATOM 1373 C C . ALA A 1 178 ? -17.555 -5.446 21.097 1.00 84.62 178 ALA A C 1
ATOM 1375 O O . ALA A 1 178 ? -18.161 -4.842 21.982 1.00 84.62 178 ALA A O 1
ATOM 1376 N N . TYR A 1 179 ? -17.995 -6.599 20.600 1.00 84.62 179 TYR A N 1
ATOM 1377 C CA . TYR A 1 179 ? -19.126 -7.298 21.196 1.00 84.62 179 TYR A CA 1
ATOM 1378 C C . TYR A 1 179 ? -18.688 -7.971 22.495 1.00 84.62 179 TYR A C 1
ATOM 1380 O O . TYR A 1 179 ? -17.605 -8.560 22.571 1.00 84.62 179 TYR A O 1
ATOM 1388 N N . ALA A 1 180 ? -19.548 -7.919 23.511 1.00 82.75 180 ALA A N 1
ATOM 1389 C CA . ALA A 1 180 ? -19.332 -8.678 24.734 1.00 82.75 180 ALA A CA 1
ATOM 1390 C C . ALA A 1 180 ? -19.161 -10.171 24.399 1.00 82.75 180 ALA A C 1
ATOM 1392 O O . ALA A 1 180 ? -19.937 -10.730 23.625 1.00 82.75 180 ALA A O 1
ATOM 1393 N N . TYR A 1 181 ? -18.143 -10.807 24.988 1.00 81.81 181 TYR A N 1
ATOM 1394 C CA . TYR A 1 181 ? -17.837 -12.238 24.833 1.00 81.81 181 TYR A CA 1
ATOM 1395 C C . TYR A 1 181 ? -17.422 -12.696 23.422 1.00 81.81 181 TYR A C 1
ATOM 1397 O O . TYR A 1 181 ? -17.445 -13.899 23.145 1.00 81.81 181 TYR A O 1
ATOM 1405 N N . ALA A 1 182 ? -17.013 -11.780 22.535 1.00 78.81 182 ALA A N 1
ATOM 1406 C CA . ALA A 1 182 ? -16.512 -12.122 21.197 1.00 78.81 182 ALA A CA 1
ATOM 1407 C C . ALA A 1 182 ? -15.313 -13.096 21.220 1.00 78.81 182 ALA A C 1
ATOM 1409 O O . ALA A 1 182 ? -15.107 -13.862 20.284 1.00 78.81 182 ALA A O 1
ATOM 1410 N N . ASP A 1 183 ? -14.541 -13.099 22.305 1.00 80.25 183 ASP A N 1
ATOM 1411 C CA . ASP A 1 183 ? -13.427 -14.012 22.571 1.00 80.25 183 ASP A CA 1
ATOM 1412 C C . ASP A 1 183 ? -13.874 -15.426 22.993 1.00 80.25 183 ASP A C 1
ATOM 1414 O O . ASP A 1 183 ? -13.128 -16.396 22.832 1.00 80.25 183 ASP A O 1
ATOM 1418 N N . ARG A 1 184 ? -15.096 -15.558 23.524 1.00 81.88 184 ARG A N 1
ATOM 1419 C CA . ARG A 1 184 ? -15.645 -16.818 24.052 1.00 81.88 184 ARG A CA 1
ATOM 1420 C C . ARG A 1 184 ? -16.501 -17.559 23.033 1.00 81.88 184 ARG A C 1
ATOM 1422 O O . ARG A 1 184 ? -16.477 -18.788 22.999 1.00 81.88 184 ARG A O 1
ATOM 1429 N N . ALA A 1 185 ? -17.264 -16.831 22.220 1.00 78.12 185 ALA A N 1
ATOM 1430 C CA . ALA A 1 185 ? -18.156 -17.408 21.222 1.00 78.12 185 ALA A CA 1
ATOM 1431 C C . ALA A 1 185 ? -17.419 -17.627 19.892 1.00 78.12 185 ALA A C 1
ATOM 1433 O O . ALA A 1 185 ? -17.230 -16.704 19.104 1.00 78.12 185 ALA A O 1
ATOM 1434 N N . LYS A 1 186 ? -17.012 -18.871 19.621 1.00 82.94 186 LYS A N 1
ATOM 1435 C CA . LYS A 1 186 ? -16.370 -19.248 18.354 1.00 82.94 186 LYS A CA 1
ATOM 1436 C C . LYS A 1 186 ? -17.402 -19.823 17.396 1.00 82.94 186 LYS A C 1
ATOM 1438 O O . LYS A 1 186 ? -18.070 -20.789 17.734 1.00 82.94 186 LYS A O 1
ATOM 1443 N N . ILE A 1 187 ? -17.478 -19.297 16.173 1.00 82.75 187 ILE A N 1
ATOM 1444 C CA . ILE A 1 187 ? -18.410 -19.788 15.137 1.00 82.75 187 ILE A CA 1
ATOM 1445 C C . ILE A 1 187 ? -18.257 -21.302 14.915 1.00 82.75 187 ILE A C 1
ATOM 1447 O O . ILE A 1 187 ? -19.252 -22.006 14.772 1.00 82.75 187 ILE A O 1
ATOM 1451 N N . ALA A 1 188 ? -17.020 -21.810 14.942 1.00 84.75 188 ALA A N 1
ATOM 1452 C CA . ALA A 1 188 ? -16.723 -23.230 14.759 1.00 84.75 188 ALA A CA 1
ATOM 1453 C C . ALA A 1 188 ? -17.403 -24.134 15.799 1.00 84.75 188 ALA A C 1
ATOM 1455 O O . ALA A 1 188 ? -17.806 -25.240 15.453 1.00 84.75 188 ALA A O 1
ATOM 1456 N N . ASP A 1 189 ? -17.572 -23.661 17.035 1.00 84.94 189 ASP A N 1
ATOM 1457 C CA . ASP A 1 189 ? -18.247 -24.419 18.085 1.00 84.94 189 ASP A CA 1
ATOM 1458 C C . ASP A 1 189 ? -19.717 -24.668 17.704 1.00 84.94 189 ASP A C 1
ATOM 1460 O O . ASP A 1 189 ? -20.195 -25.797 17.774 1.00 84.94 189 ASP A O 1
ATOM 1464 N N . TYR A 1 190 ? -20.420 -23.635 17.235 1.00 80.75 190 TYR A N 1
ATOM 1465 C CA . TYR A 1 190 ? -21.844 -23.706 16.887 1.00 80.75 190 TYR A CA 1
ATOM 1466 C C . TYR A 1 190 ? -22.095 -24.404 15.551 1.00 80.75 190 TYR A C 1
ATOM 1468 O O . TYR A 1 190 ? -23.028 -25.194 15.428 1.00 80.75 190 TYR A O 1
ATOM 1476 N N . VAL A 1 191 ? -21.230 -24.175 14.559 1.00 82.44 191 VAL A N 1
ATOM 1477 C CA . VAL A 1 191 ? -21.277 -24.910 13.283 1.00 82.44 191 VAL A CA 1
ATOM 1478 C C . VAL A 1 191 ? -20.945 -26.393 13.499 1.00 82.44 191 VAL A C 1
ATOM 1480 O O . VAL A 1 191 ? -21.517 -27.251 12.834 1.00 82.44 191 VAL A O 1
ATOM 1483 N N . GLY A 1 192 ? -20.068 -26.704 14.458 1.00 81.06 192 GLY A N 1
ATOM 1484 C CA . GLY A 1 192 ? -19.715 -28.064 14.872 1.00 81.06 192 GLY A CA 1
ATOM 1485 C C . GLY A 1 192 ? -20.737 -28.749 15.786 1.00 81.06 192 GLY A C 1
ATOM 1486 O O . GLY A 1 192 ? -20.488 -29.871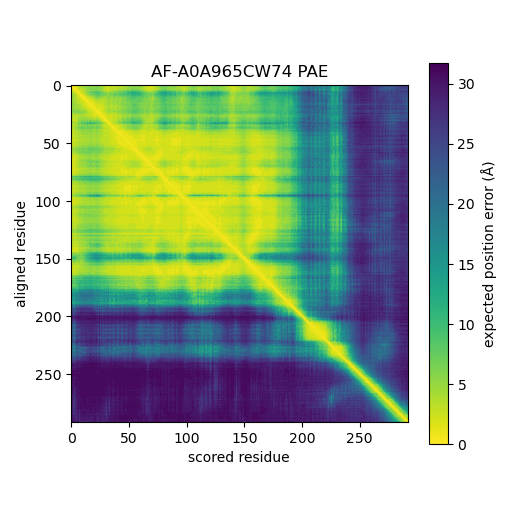 16.220 1.00 81.06 192 GLY A O 1
ATOM 1487 N N . GLY A 1 193 ? -21.874 -28.109 16.080 1.00 77.69 193 GLY A N 1
ATOM 1488 C CA . GLY A 1 193 ? -22.974 -28.715 16.832 1.00 77.69 193 GLY A CA 1
ATOM 1489 C C . GLY A 1 193 ? -22.928 -28.518 18.349 1.00 77.69 193 GLY A C 1
ATOM 1490 O O . GLY A 1 193 ? -23.672 -29.191 19.063 1.00 77.69 193 GLY A O 1
ATOM 1491 N N . LYS A 1 194 ? -22.104 -27.600 18.873 1.00 73.75 194 LYS A N 1
ATOM 1492 C CA . LYS A 1 194 ? -22.238 -27.144 20.262 1.00 73.75 194 LYS A CA 1
ATOM 1493 C C . LYS A 1 194 ? -23.579 -26.423 20.387 1.00 73.75 194 LYS A C 1
ATOM 1495 O O . LYS A 1 194 ? -23.747 -25.309 19.897 1.00 73.75 194 LYS A O 1
ATOM 1500 N N . ALA A 1 195 ? -24.543 -27.098 21.001 1.00 66.56 195 ALA A N 1
ATOM 1501 C CA . ALA A 1 195 ? -25.817 -26.496 21.343 1.00 66.56 195 ALA A CA 1
ATOM 1502 C C . ALA A 1 195 ? -25.613 -25.549 22.528 1.00 66.56 195 ALA A C 1
ATOM 1504 O O . ALA A 1 195 ? -24.961 -25.914 23.513 1.00 66.56 195 ALA A O 1
ATOM 1505 N N . ASP A 1 196 ? -26.182 -24.349 22.440 1.00 65.69 196 ASP A N 1
ATOM 1506 C CA . ASP A 1 196 ? -26.371 -23.531 23.629 1.00 65.69 196 ASP A CA 1
ATOM 1507 C C . ASP A 1 196 ? -27.206 -24.309 24.658 1.00 65.69 196 ASP A C 1
ATOM 1509 O O . ASP A 1 196 ? -28.074 -25.107 24.276 1.00 65.69 196 ASP A O 1
ATOM 1513 N N . PRO A 1 197 ? -26.975 -24.103 25.967 1.00 64.50 197 PRO A N 1
ATOM 1514 C CA . PRO A 1 197 ? -27.910 -24.577 26.974 1.00 64.50 197 PRO A CA 1
ATOM 1515 C C . PRO A 1 197 ? -29.314 -24.086 26.611 1.00 64.50 197 PRO A C 1
ATOM 1517 O O . PRO A 1 197 ? -29.492 -22.923 26.242 1.00 64.50 197 PRO A O 1
ATOM 1520 N N . ALA A 1 198 ? -30.292 -24.995 26.679 1.00 58.72 198 ALA A N 1
ATOM 1521 C CA . ALA A 1 198 ? -31.662 -24.702 26.286 1.00 58.72 198 ALA A CA 1
ATOM 1522 C C . ALA A 1 198 ? -32.121 -23.393 26.955 1.00 58.72 198 ALA A C 1
ATOM 1524 O O . ALA A 1 198 ? -31.968 -23.259 28.177 1.00 58.72 198 ALA A O 1
ATOM 1525 N N . PRO A 1 199 ? -32.642 -22.421 26.185 1.00 53.44 199 PRO A N 1
ATOM 1526 C CA . PRO A 1 199 ? -33.096 -21.168 26.758 1.00 53.44 199 PRO A CA 1
ATOM 1527 C C . PRO A 1 199 ? -34.161 -21.477 27.810 1.00 53.44 199 PRO A C 1
ATOM 1529 O O . PRO A 1 199 ? -35.032 -22.325 27.596 1.00 53.44 199 PRO A O 1
ATOM 1532 N N . ALA A 1 200 ? -34.095 -20.794 28.955 1.00 58.09 200 ALA A N 1
ATOM 1533 C CA . ALA A 1 200 ? -35.196 -20.819 29.908 1.00 58.09 200 ALA A CA 1
ATOM 1534 C C . ALA A 1 200 ? -36.473 -20.419 29.153 1.00 58.09 200 ALA A C 1
ATOM 1536 O O . ALA A 1 200 ? -36.475 -19.410 28.450 1.00 58.09 200 ALA A O 1
ATOM 1537 N N . ALA A 1 201 ? -37.498 -21.268 29.243 1.00 49.81 201 ALA A N 1
ATOM 1538 C CA . ALA A 1 201 ? -38.675 -21.279 28.384 1.00 49.81 201 ALA A CA 1
ATOM 1539 C C . ALA A 1 201 ? -39.263 -19.875 28.130 1.00 49.81 201 ALA A C 1
ATOM 1541 O O . ALA A 1 201 ? -40.026 -19.341 28.930 1.00 49.81 201 ALA A O 1
ATOM 1542 N N . GLY A 1 202 ? -38.910 -19.304 26.980 1.00 55.56 202 GLY A N 1
ATOM 1543 C CA . GLY A 1 202 ? -39.489 -18.102 26.395 1.00 55.56 202 GLY A CA 1
ATOM 1544 C C . GLY A 1 202 ? -39.729 -18.399 24.922 1.00 55.56 202 GLY A C 1
ATOM 1545 O O . GLY A 1 202 ? -38.782 -18.519 24.150 1.00 55.56 202 GLY A O 1
ATOM 1546 N N . GLY A 1 203 ? -40.991 -18.647 24.575 1.00 53.84 203 GLY A N 1
ATOM 1547 C CA . GLY A 1 203 ? -41.401 -19.265 23.318 1.00 53.84 203 GLY A CA 1
ATOM 1548 C C . GLY A 1 203 ? -41.091 -18.421 22.085 1.00 53.84 203 GLY A C 1
ATOM 1549 O O . GLY A 1 203 ? -41.658 -17.348 21.895 1.00 53.84 203 GLY A O 1
ATOM 1550 N N . ASN A 1 204 ? -40.262 -18.964 21.199 1.00 60.78 204 ASN A N 1
ATOM 1551 C CA . ASN A 1 204 ? -40.293 -18.589 19.796 1.00 60.78 204 ASN A CA 1
ATOM 1552 C C . ASN A 1 204 ? -41.482 -19.312 19.155 1.00 60.78 204 ASN A C 1
ATOM 1554 O O . ASN A 1 204 ? -41.487 -20.537 19.068 1.00 60.78 204 ASN A O 1
ATOM 1558 N N . ASP A 1 205 ? -42.508 -18.566 18.742 1.00 75.62 205 ASP A N 1
ATOM 1559 C CA . ASP A 1 205 ? -43.652 -19.129 18.025 1.00 75.62 205 ASP A CA 1
ATOM 1560 C C . ASP A 1 205 ? -43.189 -19.618 16.644 1.00 75.62 205 ASP A C 1
ATOM 1562 O O . ASP A 1 205 ? -42.981 -18.832 15.714 1.00 75.62 205 ASP A O 1
ATOM 1566 N N . GLU A 1 206 ? -42.993 -20.930 16.511 1.00 75.31 206 GLU A N 1
ATOM 1567 C CA . GLU A 1 206 ? -42.551 -21.578 15.272 1.00 75.31 206 GLU A CA 1
ATOM 1568 C C . GLU A 1 206 ? -43.459 -21.237 14.083 1.00 75.31 206 GLU A C 1
ATOM 1570 O O . GLU A 1 206 ? -42.982 -21.132 12.950 1.00 75.31 206 GLU A O 1
ATOM 1575 N N . LYS A 1 207 ? -44.754 -20.978 14.323 1.00 77.00 207 LYS A N 1
ATOM 1576 C CA . LYS A 1 207 ? -45.683 -20.557 13.266 1.00 77.00 207 LYS A CA 1
ATOM 1577 C C . LYS A 1 207 ? -45.383 -19.145 12.780 1.00 77.00 207 LYS A C 1
ATOM 1579 O O . LYS A 1 207 ? -45.489 -18.886 11.581 1.00 77.00 207 LYS A O 1
ATOM 1584 N N . LEU A 1 208 ? -44.982 -18.242 13.675 1.00 77.94 208 LEU A N 1
ATOM 1585 C CA . LEU A 1 208 ? -44.577 -16.882 13.318 1.00 77.94 208 LEU A CA 1
ATOM 1586 C C . LEU A 1 208 ? -43.276 -16.900 12.507 1.00 77.94 208 LEU A C 1
ATOM 1588 O O . LEU A 1 208 ? -43.184 -16.217 11.487 1.00 77.94 208 LEU A O 1
ATOM 1592 N N . ILE A 1 209 ? -42.306 -17.725 12.911 1.00 77.50 209 ILE A N 1
ATOM 1593 C CA . ILE A 1 209 ? -41.037 -17.897 12.190 1.00 77.50 209 ILE A CA 1
ATOM 1594 C C . ILE A 1 209 ? -41.293 -18.448 10.786 1.00 77.50 209 ILE A C 1
ATOM 1596 O O . ILE A 1 209 ? -40.819 -17.868 9.809 1.00 77.50 209 ILE A O 1
ATOM 1600 N N . ALA A 1 210 ? -42.100 -19.506 10.663 1.00 83.38 210 ALA A N 1
ATOM 1601 C CA . ALA A 1 210 ? -42.464 -20.083 9.371 1.00 83.38 210 ALA A CA 1
ATOM 1602 C C . ALA A 1 210 ? -43.210 -19.075 8.477 1.00 83.38 210 ALA A C 1
ATOM 1604 O O . ALA A 1 210 ? -42.926 -18.966 7.282 1.00 83.38 210 ALA A O 1
ATOM 1605 N N . ALA A 1 211 ? -44.119 -18.282 9.053 1.00 82.94 211 ALA A N 1
ATOM 1606 C CA . ALA A 1 211 ? -44.856 -17.255 8.324 1.00 82.94 211 ALA A CA 1
ATOM 1607 C C . ALA A 1 211 ? -43.956 -16.106 7.834 1.00 82.94 211 ALA A C 1
ATOM 1609 O O . ALA A 1 211 ? -44.137 -15.612 6.719 1.00 82.94 211 ALA A O 1
ATOM 1610 N N . VAL A 1 212 ? -42.985 -15.666 8.640 1.00 78.38 212 VAL A N 1
ATOM 1611 C CA . VAL A 1 212 ? -42.020 -14.624 8.251 1.00 78.38 212 VAL A CA 1
ATOM 1612 C C . VAL A 1 212 ? -41.038 -15.156 7.207 1.00 78.38 212 VAL A C 1
ATOM 1614 O O . VAL A 1 212 ? -40.801 -14.478 6.208 1.00 78.38 212 VAL A O 1
ATOM 1617 N N . ALA A 1 213 ? -40.533 -16.379 7.375 1.00 78.50 213 ALA A N 1
ATOM 1618 C CA . ALA A 1 213 ? -39.657 -17.027 6.403 1.00 78.50 213 ALA A CA 1
ATOM 1619 C C . ALA A 1 213 ? -40.337 -17.161 5.031 1.00 78.50 213 ALA A C 1
ATOM 1621 O O . ALA A 1 213 ? -39.761 -16.753 4.024 1.00 78.50 213 ALA A O 1
ATOM 1622 N N . ALA A 1 214 ? -41.595 -17.616 4.989 1.00 84.44 214 ALA A N 1
ATOM 1623 C CA . ALA A 1 214 ? -42.372 -17.702 3.751 1.00 84.44 214 ALA A CA 1
ATOM 1624 C C . ALA A 1 214 ? -42.557 -16.330 3.074 1.00 84.44 214 ALA A C 1
ATOM 1626 O O . ALA A 1 214 ? -42.462 -16.223 1.852 1.00 84.44 214 ALA A O 1
ATOM 1627 N N . LYS A 1 215 ? -42.762 -15.258 3.855 1.00 82.06 215 LYS A N 1
ATOM 1628 C CA . LYS A 1 215 ? -42.840 -13.885 3.326 1.00 82.06 215 LYS A CA 1
ATOM 1629 C C . LYS A 1 215 ? -41.515 -13.410 2.735 1.00 82.06 215 LYS A C 1
ATOM 1631 O O . LYS A 1 215 ? -41.533 -12.747 1.703 1.00 82.06 215 LYS A O 1
ATOM 1636 N N . ILE A 1 216 ? -40.388 -13.727 3.373 1.00 75.62 216 ILE A N 1
ATOM 1637 C CA . ILE A 1 216 ? -39.051 -13.359 2.887 1.00 75.62 216 ILE A CA 1
ATOM 1638 C C . ILE A 1 216 ? -38.733 -14.115 1.595 1.00 75.62 216 ILE A C 1
ATOM 1640 O O . ILE A 1 216 ? -38.328 -13.489 0.620 1.00 75.62 216 ILE A O 1
ATOM 1644 N N . VAL A 1 217 ? -38.986 -15.427 1.550 1.00 79.25 217 VAL A N 1
ATOM 1645 C CA . VAL A 1 217 ? -38.777 -16.253 0.349 1.00 79.25 217 VAL A CA 1
ATOM 1646 C C . VAL A 1 217 ? -39.627 -15.743 -0.816 1.00 79.25 217 VAL A C 1
ATOM 1648 O O . VAL A 1 217 ? -39.080 -15.445 -1.872 1.00 79.25 217 VAL A O 1
ATOM 1651 N N . ALA A 1 2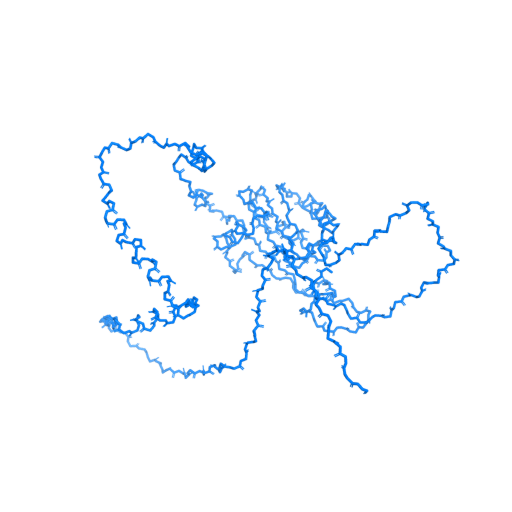18 ? -40.922 -15.490 -0.602 1.00 82.50 218 ALA A N 1
ATOM 1652 C CA . ALA A 1 218 ? -41.796 -14.920 -1.631 1.00 82.50 218 ALA A CA 1
ATOM 1653 C C . ALA A 1 218 ? -41.363 -13.512 -2.102 1.00 82.50 218 ALA A C 1
ATOM 1655 O O . ALA A 1 218 ? -41.684 -13.097 -3.218 1.00 82.50 218 ALA A O 1
ATOM 1656 N N . LEU A 1 219 ? -40.655 -12.752 -1.257 1.00 73.62 219 LEU A N 1
ATOM 1657 C CA . LEU A 1 219 ? -40.088 -11.449 -1.612 1.00 73.62 219 LEU A CA 1
ATOM 1658 C C . LEU A 1 219 ? -38.810 -11.593 -2.453 1.00 73.62 219 LEU A C 1
ATOM 1660 O O . LEU A 1 219 ? -38.612 -10.806 -3.374 1.00 73.62 219 LEU A O 1
ATOM 1664 N N . ILE A 1 220 ? -37.967 -12.583 -2.140 1.00 71.50 220 ILE A N 1
ATOM 1665 C CA . ILE A 1 220 ? -36.711 -12.885 -2.846 1.00 71.50 220 ILE A CA 1
ATOM 1666 C C . ILE A 1 220 ? -36.979 -13.550 -4.205 1.00 71.50 220 ILE A C 1
ATOM 1668 O O . ILE A 1 220 ? -36.257 -13.287 -5.161 1.00 71.50 220 ILE A O 1
ATOM 1672 N N . GLU A 1 221 ? -38.016 -14.387 -4.305 1.00 77.12 221 GLU A N 1
ATOM 1673 C CA . GLU A 1 221 ? -38.409 -15.085 -5.540 1.00 77.12 221 GLU A CA 1
ATOM 1674 C C . GLU A 1 221 ? -39.108 -14.176 -6.563 1.00 77.12 221 GLU A C 1
ATOM 1676 O O . GLU A 1 221 ? -39.231 -14.533 -7.737 1.00 77.12 221 GLU A O 1
ATOM 1681 N N . LYS A 1 222 ? -39.536 -12.971 -6.161 1.00 7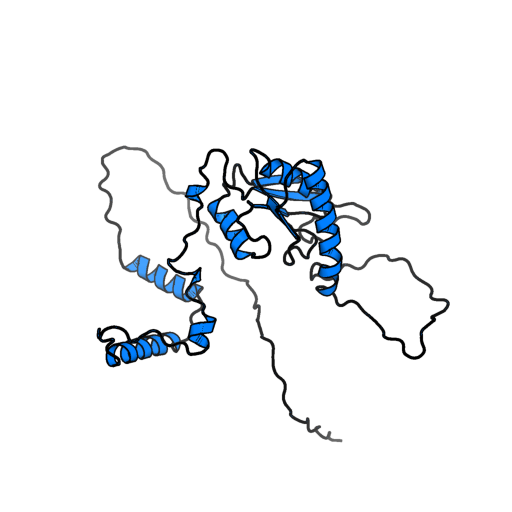8.19 222 LYS A N 1
ATOM 1682 C CA . LYS A 1 222 ? -39.887 -11.930 -7.134 1.00 78.19 222 LYS A CA 1
ATOM 1683 C C . LYS A 1 222 ? -38.639 -11.537 -7.919 1.00 78.19 222 LYS A C 1
ATOM 1685 O O . LYS A 1 222 ? -37.557 -11.458 -7.353 1.00 78.19 222 LYS A O 1
ATOM 1690 N N . THR A 1 223 ? -38.817 -11.267 -9.216 1.00 71.50 223 THR A N 1
ATOM 1691 C CA . THR A 1 223 ? -37.757 -10.935 -10.183 1.00 71.50 223 THR A CA 1
ATOM 1692 C C . THR A 1 223 ? -36.611 -10.159 -9.524 1.00 71.50 223 THR A C 1
ATOM 1694 O O . THR A 1 223 ? -36.874 -9.065 -9.016 1.00 71.50 223 THR A O 1
ATOM 1697 N N . PRO A 1 224 ? -35.370 -10.688 -9.501 1.00 64.12 224 PRO A N 1
ATOM 1698 C CA . PRO A 1 224 ? -34.267 -10.051 -8.796 1.00 64.12 224 PRO A CA 1
ATOM 1699 C C . PRO A 1 224 ? -34.054 -8.648 -9.359 1.00 64.12 224 PRO A C 1
ATOM 1701 O O . PRO A 1 224 ? -33.701 -8.468 -10.524 1.00 64.12 224 PRO A O 1
ATOM 1704 N N . LEU A 1 225 ? -34.334 -7.649 -8.529 1.00 65.00 225 LEU A N 1
ATOM 1705 C CA . LEU A 1 225 ? -34.132 -6.251 -8.868 1.00 65.00 225 LEU A CA 1
ATOM 1706 C C . LEU A 1 225 ? -32.663 -5.917 -8.641 1.00 65.00 225 LEU A C 1
ATOM 1708 O O . LEU A 1 225 ? -32.098 -6.242 -7.594 1.00 65.00 225 LEU A O 1
ATOM 1712 N N . TYR A 1 226 ? -32.040 -5.232 -9.596 1.00 74.94 226 TYR A N 1
ATOM 1713 C CA . TYR A 1 226 ? -30.721 -4.673 -9.345 1.00 74.94 226 TYR A CA 1
ATOM 1714 C C . TYR A 1 226 ? -30.833 -3.634 -8.224 1.00 74.94 226 TYR A C 1
ATOM 1716 O O . TYR A 1 226 ? -31.858 -2.965 -8.084 1.00 74.94 226 TYR A O 1
ATOM 1724 N N . TYR A 1 227 ? -29.774 -3.454 -7.430 1.00 74.00 227 TYR A N 1
ATOM 1725 C CA . TYR A 1 227 ? -29.780 -2.487 -6.323 1.00 74.00 227 TYR A CA 1
ATOM 1726 C C . TYR A 1 227 ? -30.202 -1.077 -6.777 1.00 74.00 227 TYR A C 1
ATOM 1728 O O . TYR A 1 227 ? -30.929 -0.385 -6.071 1.00 74.00 227 TYR A O 1
ATOM 1736 N N . GLN A 1 228 ? -29.836 -0.688 -8.003 1.00 79.44 228 GLN A N 1
ATOM 1737 C CA . GLN A 1 228 ? -30.284 0.557 -8.635 1.00 79.44 228 GLN A CA 1
ATOM 1738 C C . GLN A 1 228 ? -31.812 0.646 -8.801 1.00 79.44 228 GLN A C 1
ATOM 1740 O O . GLN A 1 228 ? -32.382 1.717 -8.620 1.00 79.44 228 GLN A O 1
ATOM 1745 N N . ASP A 1 229 ? -32.482 -0.465 -9.111 1.00 78.69 229 ASP A N 1
ATOM 1746 C CA . ASP A 1 229 ? -33.927 -0.517 -9.332 1.00 78.69 229 ASP A CA 1
ATOM 1747 C C . ASP A 1 229 ? -34.668 -0.453 -7.996 1.00 78.69 229 ASP A C 1
ATOM 1749 O O . ASP A 1 229 ? -35.664 0.263 -7.876 1.00 78.69 229 ASP A O 1
ATOM 1753 N N . VAL A 1 230 ? -34.130 -1.123 -6.970 1.00 73.69 230 VAL A N 1
ATOM 1754 C CA . VAL A 1 230 ? -34.610 -1.032 -5.582 1.00 73.69 230 VAL A CA 1
ATOM 1755 C C . VAL A 1 230 ? -34.451 0.396 -5.056 1.00 73.69 230 VAL A C 1
ATOM 1757 O O . VAL A 1 230 ? -35.415 0.982 -4.564 1.00 73.69 230 VAL A O 1
ATOM 1760 N N . ALA A 1 231 ? -33.270 0.996 -5.221 1.00 76.00 231 ALA A N 1
ATOM 1761 C CA . ALA A 1 231 ? -32.997 2.369 -4.811 1.00 76.00 231 ALA A CA 1
ATOM 1762 C C . ALA A 1 231 ? -33.894 3.375 -5.552 1.00 76.00 231 ALA A C 1
ATOM 1764 O O . ALA A 1 231 ? -34.487 4.248 -4.922 1.00 76.00 231 ALA A O 1
ATOM 1765 N N . ALA A 1 232 ? -34.073 3.224 -6.868 1.00 78.44 232 ALA A N 1
ATOM 1766 C CA . ALA A 1 232 ? -34.948 4.081 -7.667 1.00 78.44 232 ALA A CA 1
ATOM 1767 C C . ALA A 1 232 ? -36.434 3.904 -7.318 1.00 78.44 232 ALA A C 1
ATOM 1769 O O . ALA A 1 232 ? -37.215 4.850 -7.420 1.00 78.44 232 ALA A O 1
ATOM 1770 N N . HIS A 1 233 ? -36.862 2.701 -6.935 1.00 68.81 233 HIS A N 1
ATOM 1771 C CA . HIS A 1 233 ? -38.219 2.441 -6.450 1.00 68.81 233 HIS A CA 1
ATOM 1772 C C . HIS A 1 233 ? -38.466 3.102 -5.089 1.00 68.81 233 HIS A C 1
ATOM 1774 O O . HIS A 1 233 ? -39.463 3.802 -4.916 1.00 68.81 233 HIS A O 1
ATOM 1780 N N . CYS A 1 234 ? -37.529 2.958 -4.148 1.00 68.12 234 CYS A N 1
ATOM 1781 C CA . CYS A 1 234 ? -37.601 3.598 -2.835 1.00 68.12 234 CYS A CA 1
ATOM 1782 C C . CYS A 1 234 ? -37.528 5.129 -2.930 1.00 68.12 234 CYS A C 1
ATOM 1784 O O . CYS A 1 234 ? -38.326 5.810 -2.290 1.00 68.12 234 CYS A O 1
ATOM 1786 N N . ALA A 1 235 ? -36.656 5.678 -3.782 1.00 69.19 235 ALA A N 1
ATOM 1787 C CA . ALA A 1 235 ? -36.556 7.119 -4.020 1.00 69.19 235 ALA A CA 1
ATOM 1788 C C . ALA A 1 235 ? -37.851 7.707 -4.613 1.00 69.19 235 ALA A C 1
ATOM 1790 O O . ALA A 1 235 ? -38.319 8.750 -4.159 1.00 69.19 235 ALA A O 1
ATOM 1791 N N . ARG A 1 236 ? -38.486 7.006 -5.568 1.00 63.81 236 ARG A N 1
ATOM 1792 C CA . ARG A 1 236 ? -39.792 7.399 -6.136 1.00 63.81 236 ARG A CA 1
ATOM 1793 C C . ARG A 1 236 ? -40.915 7.376 -5.099 1.00 63.81 236 ARG A C 1
ATOM 1795 O O . ARG A 1 236 ? -41.776 8.249 -5.115 1.00 63.81 236 ARG A O 1
ATOM 1802 N N . ARG A 1 237 ? -40.895 6.414 -4.172 1.00 53.81 237 ARG A N 1
ATOM 1803 C CA . ARG A 1 237 ? -41.849 6.364 -3.053 1.00 53.81 237 ARG A CA 1
ATOM 1804 C C . ARG A 1 237 ? -41.616 7.481 -2.039 1.00 53.81 237 ARG A C 1
ATOM 1806 O O . ARG A 1 237 ? -42.582 8.044 -1.538 1.00 53.81 237 ARG A O 1
ATOM 1813 N N . HIS A 1 238 ? -40.361 7.839 -1.779 1.00 47.34 238 HIS A N 1
ATOM 1814 C CA . HIS A 1 238 ? -40.017 8.931 -0.866 1.00 47.34 238 HIS A CA 1
ATOM 1815 C C . HIS A 1 238 ? -40.466 10.306 -1.399 1.00 47.34 238 HIS A C 1
ATOM 1817 O O . HIS A 1 238 ? -40.811 11.178 -0.609 1.00 47.34 238 HIS A O 1
ATOM 1823 N N . GLN A 1 239 ? -40.541 10.483 -2.725 1.00 50.59 239 GLN A N 1
ATOM 1824 C CA . GLN A 1 239 ? -41.122 11.677 -3.361 1.00 50.59 239 GLN A CA 1
ATOM 1825 C C . GLN A 1 239 ? -42.659 11.733 -3.305 1.00 50.59 239 GLN A C 1
ATOM 1827 O O . GLN A 1 239 ? -43.225 12.809 -3.464 1.00 50.59 239 GLN A O 1
ATOM 1832 N N . GLN A 1 240 ? -43.346 10.607 -3.081 1.00 50.72 240 GLN A N 1
ATOM 1833 C CA . GLN A 1 240 ? -44.814 10.557 -3.023 1.00 50.72 240 GLN A CA 1
ATOM 1834 C C . GLN A 1 240 ? -45.388 10.712 -1.606 1.00 50.72 240 GLN A C 1
ATOM 1836 O O . GLN A 1 240 ? -46.590 10.924 -1.479 1.00 50.72 240 GLN A O 1
ATOM 1841 N N . VAL A 1 241 ? -44.575 10.587 -0.547 1.00 49.28 241 VAL A N 1
ATOM 1842 C CA . VAL A 1 241 ? -45.098 10.417 0.825 1.00 49.28 241 VAL A CA 1
ATOM 1843 C C . VAL A 1 241 ? -44.871 11.616 1.760 1.00 49.28 241 VAL A C 1
ATOM 1845 O O . VAL A 1 241 ? -45.493 11.644 2.813 1.00 49.28 241 VAL A O 1
ATOM 1848 N N . LEU A 1 242 ? -44.109 12.660 1.406 1.00 37.62 242 LEU A N 1
ATOM 1849 C CA . LEU A 1 242 ? -44.026 13.868 2.251 1.00 37.62 242 LEU A CA 1
ATOM 1850 C C . LEU A 1 242 ? -43.769 15.156 1.444 1.00 37.62 242 LEU A C 1
ATOM 1852 O O . LEU A 1 242 ? -42.683 15.293 0.880 1.00 37.62 242 LEU A O 1
ATOM 1856 N N . PRO A 1 243 ? -44.661 16.166 1.476 1.00 38.88 243 PRO A N 1
ATOM 1857 C CA . PRO A 1 243 ? -44.202 17.542 1.551 1.00 38.88 243 PRO A CA 1
ATOM 1858 C C . PRO A 1 243 ? -43.650 17.758 2.966 1.00 38.88 243 PRO A C 1
ATOM 1860 O O . PRO A 1 243 ? -44.338 17.542 3.964 1.00 38.88 243 PRO A O 1
ATOM 1863 N N . TRP A 1 244 ? -42.379 18.134 3.065 1.00 33.66 244 TRP A N 1
ATOM 1864 C CA . TRP A 1 244 ? -41.819 18.646 4.315 1.00 33.66 244 TRP A CA 1
ATOM 1865 C C . TRP A 1 244 ? -42.661 19.862 4.743 1.00 33.66 244 TRP A C 1
ATOM 1867 O O . TRP A 1 244 ? -42.963 20.684 3.875 1.00 33.66 244 TRP A O 1
ATOM 1877 N N . PRO A 1 245 ? -43.080 20.004 6.013 1.00 38.66 245 PRO A N 1
ATOM 1878 C CA . PRO A 1 245 ? -43.805 21.197 6.415 1.00 38.66 245 PRO A CA 1
ATOM 1879 C C . PRO A 1 245 ? -42.871 22.394 6.235 1.00 38.66 245 PRO A C 1
ATOM 1881 O O . PRO A 1 245 ? -41.761 22.407 6.775 1.00 38.66 245 PRO A O 1
ATOM 1884 N N . GLU A 1 246 ? -43.313 23.367 5.439 1.00 35.00 246 GLU A N 1
ATOM 1885 C CA . GLU A 1 246 ? -42.659 24.662 5.300 1.00 35.00 246 GLU A CA 1
ATOM 1886 C C . GLU A 1 246 ? -42.332 25.186 6.700 1.00 35.00 246 GLU A C 1
ATOM 1888 O O . GLU A 1 246 ? -43.213 25.381 7.547 1.00 35.00 246 GLU A O 1
ATOM 1893 N N . ARG A 1 247 ? -41.037 25.382 6.970 1.00 35.12 247 ARG A N 1
ATOM 1894 C CA . ARG A 1 247 ? -40.631 26.219 8.091 1.00 35.12 247 ARG A CA 1
ATOM 1895 C C . ARG A 1 247 ? -41.264 27.578 7.831 1.00 35.12 247 ARG A C 1
ATOM 1897 O O . ARG A 1 247 ? -40.985 28.196 6.813 1.00 35.12 247 ARG A O 1
ATOM 1904 N N . ARG A 1 248 ? -42.128 28.020 8.745 1.00 31.19 248 ARG A N 1
ATOM 1905 C CA . ARG A 1 248 ? -42.568 29.413 8.792 1.00 31.19 248 ARG A CA 1
ATOM 1906 C C . ARG A 1 248 ? -41.321 30.279 8.903 1.00 31.19 248 ARG A C 1
ATOM 1908 O O . ARG A 1 248 ? -40.657 30.269 9.940 1.00 31.19 248 ARG A O 1
ATOM 1915 N N . ASP A 1 249 ? -41.024 30.991 7.827 1.00 31.84 249 ASP A N 1
ATOM 1916 C CA . ASP A 1 249 ? -40.027 32.042 7.811 1.00 31.84 249 ASP A CA 1
ATOM 1917 C C . ASP A 1 249 ? -40.426 33.123 8.818 1.00 31.84 249 ASP A C 1
ATOM 1919 O O . ASP A 1 249 ? -41.450 33.798 8.688 1.00 31.84 249 ASP A O 1
ATOM 1923 N N . VAL A 1 250 ? -39.581 33.302 9.831 1.00 33.53 250 VAL A N 1
ATOM 1924 C CA . VAL A 1 250 ? -39.402 34.606 10.459 1.00 33.53 250 VAL A CA 1
ATOM 1925 C C . VAL A 1 250 ? -38.479 35.383 9.522 1.00 33.53 250 VAL A C 1
ATOM 1927 O O . VAL A 1 250 ? -37.283 35.128 9.457 1.00 33.53 250 VAL A O 1
ATOM 1930 N N . VAL A 1 251 ? -39.114 36.255 8.743 1.00 30.80 251 VAL A N 1
ATOM 1931 C CA . VAL A 1 251 ? -38.614 37.395 7.960 1.00 30.80 251 VAL A CA 1
ATOM 1932 C C . VAL A 1 251 ? -37.100 37.668 8.012 1.00 30.80 251 VAL A C 1
ATOM 1934 O O . VAL A 1 251 ? -36.552 38.051 9.043 1.00 30.80 251 VAL A O 1
ATOM 1937 N N . GLY A 1 252 ? -36.482 37.657 6.828 1.00 27.67 252 GLY A N 1
ATOM 1938 C CA . GLY A 1 252 ? -35.219 38.333 6.526 1.00 27.67 252 GLY A CA 1
ATOM 1939 C C . GLY A 1 252 ? -34.984 38.375 5.015 1.00 27.67 252 GLY A C 1
ATOM 1940 O O . GLY A 1 252 ? -34.554 37.392 4.426 1.00 27.67 252 GLY A O 1
ATOM 1941 N N . ALA A 1 253 ? -35.337 39.494 4.380 1.00 33.97 253 ALA A N 1
ATOM 1942 C CA . ALA A 1 253 ? -35.304 39.702 2.934 1.00 33.97 253 ALA A CA 1
ATOM 1943 C C . ALA A 1 253 ? -33.898 39.569 2.312 1.00 33.97 253 ALA A C 1
ATOM 1945 O O . ALA A 1 253 ? -32.931 40.124 2.827 1.00 33.97 253 ALA A O 1
ATOM 1946 N N . GLY A 1 254 ? -33.813 38.925 1.143 1.00 27.67 254 GLY A N 1
ATOM 1947 C CA . GLY A 1 254 ? -32.625 38.927 0.285 1.00 27.67 254 GLY A CA 1
ATOM 1948 C C . GLY A 1 254 ? -32.855 38.141 -1.009 1.00 27.67 254 GLY A C 1
ATOM 1949 O O . GLY A 1 254 ? -33.013 36.929 -0.985 1.00 27.67 254 GLY A O 1
ATOM 1950 N N . GLN A 1 255 ? -32.924 38.854 -2.132 1.00 35.69 255 GLN A N 1
ATOM 1951 C CA . GLN A 1 255 ? -33.140 38.350 -3.494 1.00 35.69 255 GLN A CA 1
ATOM 1952 C C . GLN A 1 255 ? -32.055 37.351 -3.943 1.00 35.69 255 GLN A C 1
ATOM 1954 O O . GLN A 1 255 ? -30.890 37.606 -3.674 1.00 35.69 255 GLN A O 1
ATOM 1959 N N . H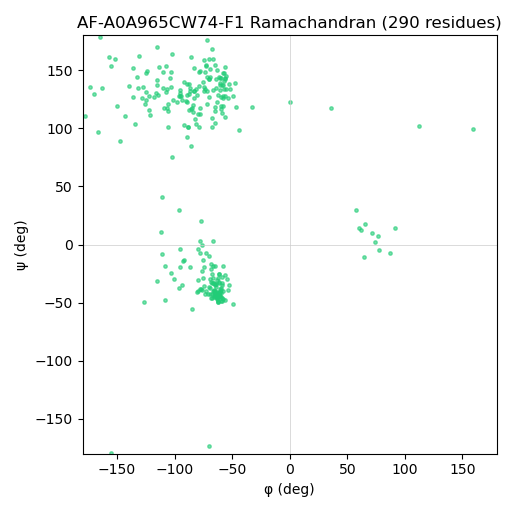IS A 1 256 ? -32.410 36.304 -4.708 1.00 28.67 256 HIS A N 1
ATOM 1960 C CA . HIS A 1 256 ? -31.685 35.869 -5.925 1.00 28.67 256 HIS A CA 1
ATOM 1961 C C . HIS A 1 256 ? -32.426 34.735 -6.679 1.00 28.67 256 HIS A C 1
ATOM 1963 O O . HIS A 1 256 ? -32.935 33.793 -6.079 1.00 28.67 256 HIS A O 1
ATOM 1969 N N . GLN A 1 257 ? -32.500 34.855 -8.012 1.00 26.58 257 GLN A N 1
ATOM 1970 C CA . GLN A 1 257 ? -33.132 33.919 -8.965 1.00 26.58 257 GLN A CA 1
ATOM 1971 C C . GLN A 1 257 ? -32.333 32.607 -9.164 1.00 26.58 257 GLN A C 1
ATOM 1973 O O . GLN A 1 257 ? -31.107 32.640 -9.052 1.00 26.58 257 GLN A O 1
ATOM 1978 N N . PRO A 1 258 ? -32.967 31.479 -9.558 1.00 31.06 258 PRO A N 1
ATOM 1979 C CA . PRO A 1 258 ? -32.258 30.245 -9.900 1.00 31.06 258 PRO A CA 1
ATOM 1980 C C . PRO A 1 258 ? -31.829 30.176 -11.380 1.00 31.06 258 PRO A C 1
ATOM 1982 O O . PRO A 1 258 ? -32.599 30.490 -12.288 1.00 31.06 258 PRO A O 1
ATOM 1985 N N . VAL A 1 259 ? -30.599 29.702 -11.611 1.00 30.09 259 VAL A N 1
ATOM 1986 C CA . VAL A 1 259 ? -30.019 29.371 -12.928 1.00 30.09 259 VAL A CA 1
ATOM 1987 C C . VAL A 1 259 ? -30.274 27.888 -13.243 1.00 30.09 259 VAL A C 1
ATOM 1989 O O . VAL A 1 259 ? -30.213 27.038 -12.356 1.00 30.09 259 VAL A O 1
ATOM 1992 N N . GLY A 1 260 ? -30.607 27.599 -14.506 1.00 27.34 260 GLY A N 1
ATOM 1993 C CA . GLY A 1 260 ? -31.184 26.342 -14.991 1.00 27.34 260 GLY A CA 1
ATOM 1994 C C . GLY A 1 260 ? -30.327 25.073 -14.881 1.00 27.34 260 GLY A C 1
ATOM 1995 O O . GLY A 1 260 ? -29.099 25.096 -14.896 1.00 27.34 260 GLY A O 1
ATOM 1996 N N . ALA A 1 261 ? -31.031 23.940 -14.813 1.00 30.58 261 ALA A N 1
ATOM 1997 C CA . ALA A 1 261 ? -30.478 22.592 -14.766 1.00 30.58 261 ALA A CA 1
ATOM 1998 C C . ALA A 1 261 ? -30.069 22.085 -16.163 1.00 30.58 261 ALA A C 1
ATOM 2000 O O . ALA A 1 261 ? -30.869 22.088 -17.099 1.00 30.58 261 ALA A O 1
ATOM 2001 N N . LEU A 1 262 ? -28.832 21.593 -16.276 1.00 27.94 262 LEU A N 1
ATOM 2002 C CA . LEU A 1 262 ? -28.324 20.826 -17.416 1.00 27.94 262 LEU A CA 1
ATOM 2003 C C . LEU A 1 262 ? -28.722 19.347 -17.280 1.00 27.94 262 LEU A C 1
ATOM 2005 O O . LEU A 1 262 ? -28.441 18.705 -16.269 1.00 27.94 262 LEU A O 1
ATOM 2009 N N . ALA A 1 263 ? -29.364 18.811 -18.317 1.00 28.70 263 ALA A N 1
ATOM 2010 C CA . ALA A 1 263 ? -29.723 17.402 -18.444 1.00 28.70 263 ALA A CA 1
ATOM 2011 C C . ALA A 1 263 ? -28.511 16.552 -18.868 1.00 28.70 263 ALA A C 1
ATOM 2013 O O . ALA A 1 263 ? -27.776 16.930 -19.778 1.00 28.70 263 ALA A O 1
ATOM 2014 N N . PHE A 1 264 ? -28.333 15.383 -18.242 1.00 27.06 264 PHE A N 1
ATOM 2015 C CA . PHE A 1 264 ? -27.322 14.389 -18.620 1.00 27.06 264 PHE A CA 1
ATOM 2016 C C . PHE A 1 264 ? -27.989 13.196 -19.327 1.00 27.06 264 PHE A C 1
ATOM 2018 O O . PHE A 1 264 ? -28.872 12.542 -18.767 1.00 27.06 264 PHE A O 1
ATOM 2025 N N . ASP A 1 265 ? -27.569 12.943 -20.570 1.00 28.39 265 ASP A N 1
ATOM 2026 C CA . ASP A 1 265 ? -28.062 11.895 -21.474 1.00 28.39 265 ASP A CA 1
ATOM 2027 C C . ASP A 1 265 ? -27.561 10.495 -21.061 1.00 28.39 265 ASP A C 1
ATOM 2029 O O . ASP A 1 265 ? -26.390 10.293 -20.731 1.00 28.39 265 ASP A O 1
ATOM 2033 N N . ARG A 1 266 ? -28.464 9.507 -21.079 1.00 32.81 266 ARG A N 1
ATOM 2034 C CA . ARG A 1 266 ? -28.221 8.099 -20.726 1.00 32.81 266 ARG A CA 1
ATOM 2035 C C . ARG A 1 266 ? -28.094 7.246 -21.986 1.00 32.81 266 ARG A C 1
ATOM 2037 O O . ARG A 1 266 ? -28.991 6.457 -22.278 1.00 32.81 266 ARG A O 1
ATOM 2044 N N . ARG A 1 267 ? -26.977 7.313 -22.708 1.00 30.58 267 ARG A N 1
ATOM 2045 C CA . ARG A 1 267 ? -26.651 6.291 -23.719 1.00 30.58 267 ARG A CA 1
ATOM 2046 C C . ARG A 1 267 ? -25.156 6.055 -23.838 1.00 30.58 267 ARG A C 1
ATOM 2048 O O . ARG A 1 267 ? -24.527 6.656 -24.690 1.00 30.58 267 ARG A O 1
ATOM 2055 N N . SER A 1 268 ? -24.643 5.128 -23.025 1.00 38.59 268 SER A N 1
ATOM 2056 C CA . SER A 1 268 ? -23.624 4.125 -23.395 1.00 38.59 268 SER A CA 1
ATOM 2057 C C . SER A 1 268 ? -22.913 3.602 -22.143 1.00 38.59 268 SER A C 1
ATOM 2059 O O . SER A 1 268 ? -21.985 4.230 -21.642 1.00 38.59 268 SER A O 1
ATOM 2061 N N . ALA A 1 269 ? -23.306 2.430 -21.650 1.00 35.03 269 ALA A N 1
ATOM 2062 C CA . ALA A 1 269 ? -22.455 1.637 -20.766 1.00 35.03 269 ALA A CA 1
ATOM 2063 C C . ALA A 1 269 ? -22.666 0.157 -21.098 1.00 35.03 269 ALA A C 1
ATOM 2065 O O . ALA A 1 269 ? -23.760 -0.388 -20.946 1.00 35.03 269 ALA A O 1
ATOM 2066 N N . GLY A 1 270 ? -21.622 -0.438 -21.672 1.00 32.59 270 GLY A N 1
ATOM 2067 C CA . GLY A 1 270 ? -21.588 -1.807 -22.162 1.00 32.59 270 GLY A CA 1
ATOM 2068 C C . GLY A 1 270 ? -21.619 -2.854 -21.048 1.00 32.59 270 GLY A C 1
ATOM 2069 O O . GLY A 1 270 ? -21.310 -2.594 -19.888 1.00 32.59 270 GLY A O 1
ATOM 2070 N N . ARG A 1 271 ? -22.008 -4.066 -21.449 1.00 31.00 271 ARG A N 1
ATOM 2071 C CA . ARG A 1 271 ? -22.083 -5.275 -20.623 1.00 31.00 271 ARG A CA 1
ATOM 2072 C C . ARG A 1 271 ? -20.710 -5.657 -20.062 1.00 31.00 271 ARG A C 1
ATOM 2074 O O . ARG A 1 271 ? -19.767 -5.814 -20.832 1.00 31.00 271 ARG A O 1
ATOM 2081 N N . ILE A 1 272 ? -20.643 -5.955 -18.765 1.00 32.00 272 ILE A N 1
ATOM 2082 C CA . ILE A 1 272 ? -19.582 -6.787 -18.183 1.00 32.00 272 ILE A CA 1
ATOM 2083 C C . ILE A 1 272 ? -20.262 -7.980 -17.509 1.00 32.00 272 ILE A C 1
ATOM 2085 O O . ILE A 1 272 ? -21.003 -7.825 -16.542 1.00 32.00 272 ILE A O 1
ATOM 2089 N N . GLY A 1 273 ? -20.053 -9.168 -18.077 1.00 28.42 273 GLY A N 1
ATOM 2090 C CA . GLY A 1 273 ? -20.507 -10.436 -17.518 1.00 28.42 273 GLY A CA 1
ATOM 2091 C C . GLY A 1 273 ? -19.453 -11.016 -16.582 1.00 28.42 273 GLY A C 1
ATOM 2092 O O . GLY A 1 273 ? -18.331 -11.278 -17.003 1.00 28.42 273 GLY A O 1
ATOM 2093 N N . LEU A 1 274 ? -19.833 -11.252 -15.328 1.00 28.31 274 LEU A N 1
ATOM 2094 C CA . LEU A 1 274 ? -19.151 -12.184 -14.436 1.00 28.31 274 LEU A CA 1
ATOM 2095 C C . LEU A 1 274 ? -19.714 -13.586 -14.707 1.00 28.31 274 LEU A C 1
ATOM 2097 O O . LEU A 1 274 ? -20.905 -13.818 -14.506 1.00 28.31 274 LEU A O 1
ATOM 2101 N N . ARG A 1 275 ? -18.875 -14.525 -15.159 1.00 29.75 275 ARG A N 1
ATOM 2102 C CA . ARG A 1 275 ? -19.152 -15.959 -15.010 1.00 29.75 275 ARG A CA 1
ATOM 2103 C C . ARG A 1 275 ? -18.069 -16.603 -14.159 1.00 29.75 275 ARG A C 1
ATOM 2105 O O . ARG A 1 275 ? -16.879 -16.451 -14.411 1.00 29.75 275 ARG A O 1
ATOM 2112 N N . GLN A 1 276 ? -18.575 -17.277 -13.140 1.00 31.27 276 GLN A N 1
ATOM 2113 C CA . GLN A 1 276 ? -17.912 -18.051 -12.110 1.00 31.27 276 GLN A CA 1
ATOM 2114 C C . GLN A 1 276 ? -17.308 -19.354 -12.660 1.00 31.27 276 GLN A C 1
ATOM 2116 O O . GLN A 1 276 ? -17.892 -20.024 -13.510 1.00 31.27 276 GLN A O 1
ATOM 2121 N N . ILE A 1 277 ? -16.142 -19.663 -12.099 1.00 26.67 277 ILE A N 1
ATOM 2122 C CA . ILE A 1 277 ? -15.560 -20.966 -11.726 1.00 26.67 277 ILE A CA 1
ATOM 2123 C C . ILE A 1 277 ? -16.647 -21.779 -10.961 1.00 26.67 277 ILE A C 1
ATOM 2125 O O . ILE A 1 277 ? -17.364 -21.166 -10.178 1.00 26.67 277 ILE A O 1
ATOM 2129 N N . ASP A 1 278 ? -16.913 -23.085 -11.089 1.00 27.41 278 ASP A N 1
ATOM 2130 C CA . ASP A 1 278 ? -16.137 -24.254 -11.515 1.00 27.41 278 ASP A CA 1
ATOM 2131 C C . ASP A 1 278 ? -17.061 -25.458 -11.834 1.00 27.41 278 ASP A C 1
ATOM 2133 O O . ASP A 1 278 ? -18.261 -25.417 -11.562 1.00 27.41 278 ASP A O 1
ATOM 2137 N N . ALA A 1 279 ? -16.420 -26.558 -12.252 1.00 28.73 279 ALA A N 1
ATOM 2138 C CA . ALA A 1 279 ? -16.808 -27.972 -12.114 1.00 28.73 279 ALA A CA 1
ATOM 2139 C C . ALA A 1 279 ? -17.184 -28.723 -13.405 1.00 28.73 279 ALA A C 1
ATOM 2141 O O . ALA A 1 279 ? -18.281 -28.656 -13.958 1.00 28.73 279 ALA A O 1
ATOM 2142 N N . ALA A 1 280 ? -16.198 -29.509 -13.832 1.00 30.31 280 ALA A N 1
ATOM 2143 C CA . ALA A 1 280 ? -16.256 -30.548 -14.838 1.00 30.31 280 ALA A CA 1
ATOM 2144 C C . ALA A 1 280 ? -17.219 -31.687 -14.463 1.00 30.31 280 ALA A C 1
ATOM 2146 O O . ALA A 1 280 ? -17.226 -32.122 -13.317 1.00 30.31 280 ALA A O 1
ATOM 2147 N N . GLN A 1 281 ? -17.901 -32.254 -15.464 1.00 29.02 281 GLN A N 1
ATOM 2148 C CA . GLN A 1 281 ? -17.957 -33.702 -15.704 1.00 29.02 281 GLN A CA 1
ATOM 2149 C C . GLN A 1 281 ? -18.622 -34.008 -17.059 1.00 29.02 281 GLN A C 1
ATOM 2151 O O . GLN A 1 281 ? -19.682 -33.493 -17.384 1.00 29.02 281 GLN A O 1
ATOM 2156 N N . HIS A 1 282 ? -17.917 -34.834 -17.838 1.00 29.25 282 HIS A N 1
ATOM 2157 C CA . HIS A 1 282 ? -18.348 -35.704 -18.938 1.00 29.25 282 HIS A CA 1
ATOM 2158 C C . HIS A 1 282 ? -19.469 -35.256 -19.891 1.00 29.25 282 HIS A C 1
ATOM 2160 O O . HIS A 1 282 ? -20.629 -35.268 -19.527 1.00 29.25 282 HIS A O 1
ATOM 2166 N N . HIS A 1 283 ? -19.141 -35.106 -21.184 1.00 28.88 283 HIS A N 1
ATOM 2167 C CA . HIS A 1 283 ? -19.811 -35.873 -22.247 1.00 28.88 283 HIS A CA 1
ATOM 2168 C C . HIS A 1 283 ? -19.006 -35.862 -23.561 1.00 28.88 283 HIS A C 1
ATOM 2170 O O . HIS A 1 283 ? -18.474 -34.847 -24.006 1.00 28.88 283 HIS A O 1
ATOM 2176 N N . ARG A 1 284 ? -18.903 -37.057 -24.152 1.00 28.86 284 ARG A N 1
ATOM 2177 C CA . ARG A 1 284 ? -18.304 -37.380 -25.454 1.00 28.86 284 ARG A CA 1
ATOM 2178 C C . ARG A 1 284 ? -18.975 -36.576 -26.581 1.00 28.86 284 ARG A C 1
ATOM 2180 O O . ARG A 1 284 ? -20.196 -36.465 -26.597 1.00 28.86 284 ARG A O 1
ATOM 2187 N N . ARG A 1 285 ? -18.201 -36.089 -27.558 1.00 30.66 285 ARG A N 1
ATOM 2188 C CA . ARG A 1 285 ? -18.735 -35.554 -28.826 1.00 30.66 285 ARG A CA 1
ATOM 2189 C C . ARG A 1 285 ? -19.008 -36.700 -29.813 1.00 30.66 285 ARG A C 1
ATOM 2191 O O . ARG A 1 285 ? -18.090 -37.488 -30.036 1.00 30.66 285 ARG A O 1
ATOM 2198 N N . PRO A 1 286 ? -20.180 -36.770 -30.463 1.00 34.34 286 PRO A N 1
ATOM 2199 C CA . PRO A 1 286 ? -20.317 -37.432 -31.752 1.00 34.34 286 PRO A CA 1
ATOM 2200 C C . PRO A 1 286 ? -19.981 -36.431 -32.873 1.00 34.34 286 PRO A C 1
ATOM 2202 O O . PRO A 1 286 ? -20.403 -35.275 -32.833 1.00 34.34 286 PRO A O 1
ATOM 2205 N N . GLY A 1 287 ? -19.179 -36.854 -33.852 1.00 35.19 287 GLY A N 1
ATOM 2206 C CA . GLY A 1 287 ? -18.930 -36.077 -35.069 1.00 35.19 287 GLY A CA 1
ATOM 2207 C C . GLY A 1 287 ? -20.104 -36.191 -36.049 1.00 35.19 287 GLY A C 1
ATOM 2208 O O . GLY A 1 287 ? -20.747 -37.241 -36.077 1.00 35.19 287 GLY A O 1
ATOM 2209 N N . PRO A 1 288 ? -20.389 -35.169 -36.875 1.00 39.41 288 PRO A N 1
ATOM 2210 C CA . PRO A 1 288 ? -21.299 -35.326 -37.993 1.00 39.41 288 PRO A CA 1
ATOM 2211 C C . PRO A 1 288 ? -20.528 -35.644 -39.279 1.00 39.41 288 PRO A C 1
ATOM 2213 O O . PRO A 1 288 ? -19.584 -34.953 -39.664 1.00 39.41 288 PRO A O 1
ATOM 2216 N N . ALA A 1 289 ? -20.972 -36.723 -39.919 1.0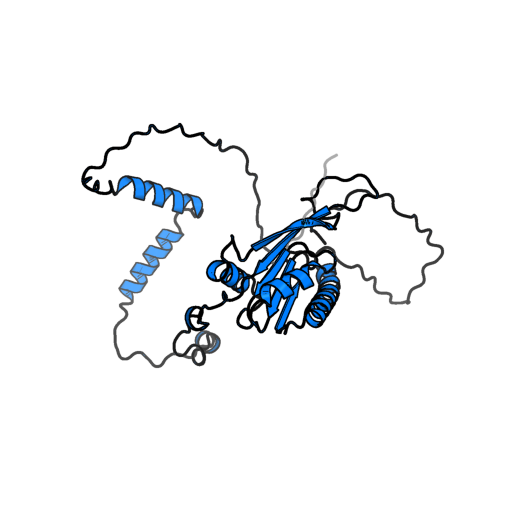0 38.06 289 ALA A N 1
ATOM 2217 C CA . ALA A 1 289 ? -20.675 -37.094 -41.290 1.00 38.06 289 ALA A CA 1
ATOM 2218 C C . ALA A 1 289 ? -21.040 -35.959 -42.265 1.00 38.06 289 ALA A C 1
ATOM 2220 O O . ALA A 1 289 ? -22.015 -35.237 -42.054 1.00 38.06 289 ALA A O 1
ATOM 2221 N N . GLY A 1 290 ? -20.247 -35.814 -43.330 1.00 34.16 290 GLY A N 1
ATOM 2222 C CA . GLY A 1 290 ? -20.523 -34.880 -44.423 1.00 34.16 290 GLY A CA 1
ATOM 2223 C C . GLY A 1 290 ? -21.712 -35.301 -45.293 1.00 34.16 290 GLY A C 1
ATOM 2224 O O . GLY A 1 290 ? -22.383 -36.298 -45.016 1.00 34.16 290 GLY A O 1
ATOM 2225 N N . PRO A 1 291 ? -21.933 -34.573 -46.398 1.00 47.56 291 PRO A N 1
ATOM 2226 C CA . PRO A 1 291 ? -22.250 -35.281 -47.635 1.00 47.56 291 PRO A CA 1
ATOM 2227 C C . PRO A 1 291 ? -21.583 -34.691 -48.895 1.00 47.56 291 PRO A C 1
ATOM 2229 O O . PRO A 1 291 ? -21.668 -33.491 -49.130 1.00 47.56 291 PRO A O 1
ATOM 2232 N N . ARG A 1 292 ? -21.069 -35.625 -49.713 1.00 35.09 292 ARG A N 1
ATOM 2233 C CA . ARG A 1 292 ? -20.752 -35.600 -51.161 1.00 35.09 292 ARG A CA 1
ATOM 2234 C C . ARG A 1 292 ? -19.634 -34.690 -51.666 1.00 35.09 292 ARG A C 1
ATOM 2236 O O . ARG A 1 292 ? -19.815 -33.460 -51.701 1.00 35.09 292 ARG A O 1
#

Foldseek 3Di:
DLPDDDDDDDDDDDDDPDDDADPPGDDDDQDPDPSVLVVLQVVLQVQLVVLLVVLVWAWPGKGLDVNCVSFAEMETETQDDPPSLVSSQVSSLVDPAYAEYEYEYPPFDRHDPVSSVVLLVPAFDCVPFKDKDWFAFHDPVDPVWDDDPPPDGTTGMHMYGYSYHDPPDDCVVVDDDDDPCPVPDDPCCVVVPVDDDDPDDDDDPVVVVVVVVVVVVVVCPPDDDDPVRVVVVVVVVVVVPDDDPDDPDPDDDDDDDDDDDDDDDDDDDDDDDDDDDDDDDDDDDDDDDDDD

pLDDT: mean 78.07, std 23.75, range [26.58, 98.69]